Protein AF-A0A962CMF2-F1 (afdb_monomer_lite)

Foldseek 3Di:
DFPPPDADPQQVVLLVCLCVLAAEPPFQCLLSVVQVVQCVVPVDSCSLLVVLLVLQLQLLLLVLVLDPDPPVVSVVSSCCVSVPPVLVRLSRNNALVSSLNSLLSNLNSLLSCLQVVDDPVSLVSSLVSLLSSLLSGVVSLVVQLQVLVSSVCSVPPPDDDDPVSSNVSSVVRSVSSVVVNVVSCVVRNPDYDDCVVVVVQVVQLVVCLVVVHNSHDPVVDDPPDGNVVSVVVPD

Structure (mmCIF, N/CA/C/O backbone):
data_AF-A0A962CMF2-F1
#
_entry.id   AF-A0A962CMF2-F1
#
loop_
_atom_site.group_PDB
_atom_site.id
_atom_site.type_symbol
_atom_site.label_atom_id
_atom_site.label_alt_id
_atom_site.label_comp_id
_atom_site.label_asym_id
_atom_site.label_entity_id
_atom_site.label_seq_id
_atom_site.pdbx_PDB_ins_code
_atom_site.Cartn_x
_atom_site.Cartn_y
_atom_site.Cartn_z
_atom_site.occupancy
_atom_site.B_iso_or_equiv
_atom_site.auth_seq_id
_atom_site.auth_comp_id
_atom_site.auth_asym_id
_atom_site.auth_atom_id
_atom_site.pdbx_PDB_model_num
ATOM 1 N N . MET A 1 1 ? -6.237 1.510 -20.398 1.00 50.94 1 MET A N 1
ATOM 2 C CA . MET A 1 1 ? -6.487 0.076 -20.678 1.00 50.94 1 MET A CA 1
ATOM 3 C C . MET A 1 1 ? -6.946 -0.564 -19.383 1.00 50.94 1 MET A C 1
ATOM 5 O O . MET A 1 1 ? -6.294 -0.314 -18.387 1.00 50.94 1 MET A O 1
ATOM 9 N N . LEU A 1 2 ? -8.055 -1.303 -19.343 1.00 61.84 2 LEU A N 1
ATOM 10 C CA . LEU A 1 2 ? -8.651 -1.773 -18.083 1.00 61.84 2 LEU A CA 1
ATOM 11 C C . LEU A 1 2 ? -8.861 -3.290 -18.111 1.00 61.84 2 LEU A C 1
ATOM 13 O O . LEU A 1 2 ? -9.182 -3.858 -19.156 1.00 61.84 2 LEU A O 1
ATOM 17 N N . TYR A 1 3 ? -8.723 -3.938 -16.953 1.00 62.75 3 TYR A N 1
ATOM 18 C CA . TYR A 1 3 ? -9.251 -5.285 -16.765 1.00 62.75 3 TYR A CA 1
ATOM 19 C C . TYR A 1 3 ? -10.793 -5.275 -16.860 1.00 62.75 3 TYR A C 1
ATOM 21 O O . TYR A 1 3 ? -11.411 -4.364 -16.304 1.00 62.75 3 TYR A O 1
ATOM 29 N N . PRO A 1 4 ? -11.431 -6.296 -17.467 1.00 66.06 4 PRO A N 1
ATOM 30 C CA . PRO A 1 4 ? -10.830 -7.433 -18.169 1.00 66.06 4 PRO A CA 1
ATOM 31 C C . PRO A 1 4 ? -10.468 -7.110 -19.630 1.00 66.06 4 PRO A C 1
ATOM 33 O O . PRO A 1 4 ? -11.228 -6.456 -20.336 1.00 66.06 4 PRO A O 1
ATOM 36 N N . GLY A 1 5 ? -9.332 -7.639 -20.105 1.00 74.94 5 GLY A N 1
ATOM 37 C CA . GLY A 1 5 ? -9.015 -7.731 -21.540 1.00 74.94 5 GLY A CA 1
ATOM 38 C C . GLY A 1 5 ? -7.768 -6.980 -22.011 1.00 74.94 5 GLY A C 1
ATOM 39 O O . GLY A 1 5 ? -7.120 -7.442 -22.945 1.00 74.94 5 GLY A O 1
ATOM 40 N N . GLN A 1 6 ? -7.378 -5.874 -21.368 1.00 81.44 6 GLN A N 1
ATOM 41 C CA . GLN A 1 6 ? -6.149 -5.151 -21.717 1.00 81.44 6 GLN A CA 1
ATOM 42 C C . GLN A 1 6 ? -5.395 -4.688 -20.472 1.00 81.44 6 GLN A C 1
ATOM 44 O O . GLN A 1 6 ? -5.970 -4.065 -19.580 1.00 81.44 6 GLN A O 1
ATOM 49 N N . TYR A 1 7 ? -4.091 -4.948 -20.447 1.00 84.06 7 TYR A N 1
ATOM 50 C CA . TYR A 1 7 ? -3.202 -4.543 -19.364 1.00 84.06 7 TYR A CA 1
ATOM 51 C C . TYR A 1 7 ? -2.239 -3.460 -19.855 1.00 84.06 7 TYR A C 1
ATOM 53 O O . TYR A 1 7 ? -1.679 -3.610 -20.943 1.00 84.06 7 TYR A O 1
ATOM 61 N N . PRO A 1 8 ? -1.993 -2.402 -19.061 1.00 87.88 8 PRO A N 1
ATOM 62 C CA . PRO A 1 8 ? -0.801 -1.582 -19.236 1.00 87.88 8 PRO A CA 1
ATOM 63 C C . PRO A 1 8 ? 0.458 -2.449 -19.213 1.00 87.88 8 PRO A C 1
ATOM 65 O O . PRO A 1 8 ? 0.465 -3.511 -18.584 1.00 87.88 8 PRO A O 1
ATOM 68 N N . PHE A 1 9 ? 1.526 -1.965 -19.847 1.00 88.31 9 PHE A N 1
ATOM 69 C CA . PHE A 1 9 ? 2.811 -2.664 -19.892 1.00 88.31 9 PHE A CA 1
ATOM 70 C C . PHE A 1 9 ? 3.278 -3.109 -18.498 1.00 88.31 9 PHE A C 1
ATOM 72 O O . PHE A 1 9 ? 3.568 -4.287 -18.305 1.00 88.31 9 PHE A O 1
ATOM 79 N N . ASP A 1 10 ? 3.240 -2.209 -17.510 1.00 87.75 10 ASP A N 1
ATOM 80 C CA . ASP A 1 10 ? 3.658 -2.506 -16.136 1.00 87.75 10 ASP A CA 1
ATOM 81 C C . ASP A 1 10 ? 2.863 -3.660 -15.517 1.00 87.75 10 ASP A C 1
ATOM 83 O O . ASP A 1 10 ? 3.444 -4.608 -14.991 1.00 87.75 10 ASP A O 1
ATOM 87 N N . SER A 1 11 ? 1.533 -3.631 -15.618 1.00 90.31 11 SER A N 1
ATOM 88 C CA . SER A 1 11 ? 0.669 -4.682 -15.071 1.00 90.31 11 SER A CA 1
ATOM 89 C C . SER A 1 11 ? 0.850 -6.010 -15.805 1.00 90.31 11 SER A C 1
ATOM 91 O O . SER A 1 11 ? 0.856 -7.066 -15.175 1.00 90.31 11 SER A O 1
ATOM 93 N N . ALA A 1 12 ? 1.024 -5.973 -17.131 1.00 91.38 12 ALA A N 1
ATOM 94 C CA . ALA A 1 12 ? 1.298 -7.159 -17.940 1.00 91.38 12 ALA A CA 1
ATOM 95 C C . ALA A 1 12 ? 2.643 -7.791 -17.556 1.00 91.38 12 ALA A C 1
ATOM 97 O O . ALA A 1 12 ? 2.733 -9.008 -17.382 1.00 91.38 12 ALA A O 1
ATOM 98 N N . TYR A 1 13 ? 3.671 -6.963 -17.366 1.00 91.62 13 TYR A N 1
ATOM 99 C CA . TYR A 1 13 ? 4.996 -7.397 -16.949 1.00 91.62 13 TYR A CA 1
ATOM 100 C C . TYR A 1 13 ? 4.981 -7.968 -15.526 1.00 91.62 13 TYR A C 1
ATOM 102 O O . TYR A 1 13 ? 5.537 -9.037 -15.286 1.00 91.62 13 TYR A O 1
ATOM 110 N N . GLN A 1 14 ? 4.279 -7.330 -14.587 1.00 92.38 14 GLN A N 1
ATOM 111 C CA . GLN A 1 14 ? 4.101 -7.853 -13.227 1.00 92.38 14 GLN A CA 1
ATOM 112 C C . GLN A 1 14 ? 3.322 -9.176 -13.212 1.00 92.38 14 GLN A C 1
ATOM 114 O O . GLN A 1 14 ? 3.707 -10.100 -12.497 1.00 92.38 14 GLN A O 1
ATOM 119 N N . LEU A 1 15 ? 2.278 -9.316 -14.035 1.00 92.62 15 LEU A N 1
ATOM 120 C CA . LEU A 1 15 ? 1.550 -10.578 -14.189 1.00 92.62 15 LEU A CA 1
ATOM 121 C C . LEU A 1 15 ? 2.455 -11.683 -14.751 1.00 92.62 15 LEU A C 1
ATOM 123 O O . LEU A 1 15 ? 2.414 -12.821 -14.278 1.00 92.62 15 LEU A O 1
ATOM 127 N N . TRP A 1 16 ? 3.283 -11.360 -15.747 1.00 93.31 16 TRP A N 1
ATOM 128 C CA . TRP A 1 16 ? 4.261 -12.294 -16.299 1.00 93.31 16 TRP A CA 1
ATOM 129 C C . TRP A 1 16 ? 5.254 -12.759 -15.225 1.00 93.31 16 TRP A C 1
ATOM 131 O O . TRP A 1 16 ? 5.452 -13.969 -15.085 1.00 93.31 16 TRP A O 1
ATOM 141 N N . GLN A 1 17 ? 5.791 -11.841 -14.413 1.00 93.06 17 GLN A N 1
ATOM 142 C CA . GLN A 1 17 ? 6.677 -12.174 -13.288 1.00 93.06 17 GLN A CA 1
ATOM 143 C C . GLN A 1 17 ? 5.969 -13.075 -12.266 1.00 93.06 17 GLN A C 1
ATOM 145 O O . GLN A 1 17 ? 6.508 -14.105 -11.866 1.00 93.06 17 GLN A O 1
ATOM 150 N N . ALA A 1 18 ? 4.730 -12.740 -11.891 1.00 93.19 18 ALA A N 1
ATOM 151 C CA . ALA A 1 18 ? 3.943 -13.503 -10.923 1.00 93.19 18 ALA A CA 1
ATOM 152 C C . ALA A 1 18 ? 3.668 -14.949 -11.376 1.00 93.19 18 ALA A C 1
ATOM 154 O O . ALA A 1 18 ? 3.676 -15.861 -10.546 1.00 93.19 18 ALA A O 1
ATOM 155 N N . ARG A 1 19 ? 3.454 -15.167 -12.681 1.00 93.75 19 ARG A N 1
ATOM 156 C CA . ARG A 1 19 ? 3.229 -16.496 -13.276 1.00 93.75 19 ARG A CA 1
ATOM 157 C C . ARG A 1 19 ? 4.494 -17.344 -13.345 1.00 93.75 19 ARG A C 1
ATOM 159 O O . ARG A 1 19 ? 4.439 -18.529 -13.039 1.00 93.75 19 ARG A O 1
ATOM 166 N N . HIS A 1 20 ? 5.613 -16.748 -13.746 1.00 91.44 20 HIS A N 1
ATOM 167 C CA . HIS A 1 20 ? 6.857 -17.486 -13.987 1.00 91.44 20 HIS A CA 1
ATOM 168 C C . HIS A 1 20 ? 7.765 -17.558 -12.753 1.00 91.44 20 HIS A C 1
ATOM 170 O O . HIS A 1 20 ? 8.739 -18.302 -12.759 1.00 91.44 20 HIS A O 1
ATOM 176 N N . GLY A 1 21 ? 7.468 -16.791 -11.697 1.00 87.50 21 GLY A N 1
ATOM 177 C CA . GLY A 1 21 ? 8.314 -16.698 -10.504 1.00 87.50 21 GLY A CA 1
ATOM 178 C C . GLY A 1 21 ? 9.654 -15.999 -10.751 1.00 87.50 21 GLY A C 1
ATOM 179 O O . GLY A 1 21 ? 10.547 -16.093 -9.915 1.00 87.50 21 GLY A O 1
ATOM 180 N N . ALA A 1 22 ? 9.802 -15.319 -11.891 1.00 88.69 22 ALA A N 1
ATOM 181 C CA . ALA A 1 22 ? 10.978 -14.532 -12.236 1.00 88.69 22 ALA A CA 1
ATOM 182 C C . ALA A 1 22 ? 10.792 -13.110 -11.694 1.00 88.69 22 ALA A C 1
ATOM 184 O O . ALA A 1 22 ? 10.172 -12.271 -12.345 1.00 88.69 22 ALA A O 1
ATOM 185 N N . PHE A 1 23 ? 11.269 -12.864 -10.477 1.00 89.56 23 PHE A N 1
ATOM 186 C CA . PHE A 1 23 ? 11.091 -11.591 -9.783 1.00 89.56 23 PHE A CA 1
ATOM 187 C C . PHE A 1 23 ? 12.342 -10.716 -9.920 1.00 89.56 23 PHE A C 1
ATOM 189 O O . PHE A 1 23 ? 13.443 -11.139 -9.555 1.00 89.56 23 PHE A O 1
ATOM 196 N N . PHE A 1 24 ? 12.170 -9.481 -10.395 1.00 85.81 24 PHE A N 1
ATOM 197 C CA . PHE A 1 24 ? 13.253 -8.498 -10.514 1.00 85.81 24 PHE A CA 1
ATOM 198 C C . PHE A 1 24 ? 13.131 -7.399 -9.459 1.00 85.81 24 PHE A C 1
ATOM 200 O O . PHE A 1 24 ? 12.039 -6.920 -9.174 1.00 85.81 24 PHE A O 1
ATOM 207 N N . ASN A 1 25 ? 14.265 -6.920 -8.956 1.00 82.56 25 ASN A N 1
ATOM 208 C CA . ASN A 1 25 ? 14.348 -5.853 -7.948 1.00 82.56 25 ASN A CA 1
ATOM 209 C C . ASN A 1 25 ? 14.168 -4.417 -8.494 1.00 82.56 25 ASN A C 1
ATOM 211 O O . ASN A 1 25 ? 14.365 -3.463 -7.745 1.00 82.56 25 ASN A O 1
ATOM 215 N N . ILE A 1 26 ? 13.844 -4.238 -9.780 1.00 79.31 26 ILE A N 1
ATOM 216 C CA . ILE A 1 26 ? 13.589 -2.901 -10.355 1.00 79.31 26 ILE A CA 1
ATOM 217 C C . ILE A 1 26 ? 12.319 -2.298 -9.739 1.00 79.31 26 ILE A C 1
ATOM 219 O O . ILE A 1 26 ? 12.253 -1.103 -9.461 1.00 79.31 26 ILE A O 1
ATOM 223 N N . THR A 1 27 ? 11.320 -3.142 -9.489 1.00 78.00 27 THR A N 1
ATOM 224 C CA . THR A 1 27 ? 10.088 -2.792 -8.780 1.00 78.00 27 THR A CA 1
ATOM 225 C C . THR A 1 27 ? 9.986 -3.648 -7.525 1.00 78.00 27 THR A C 1
ATOM 227 O O . THR A 1 27 ? 10.272 -4.841 -7.625 1.00 78.00 27 THR A O 1
ATOM 230 N N . PRO A 1 28 ? 9.545 -3.107 -6.376 1.00 79.19 28 PRO A N 1
ATOM 231 C CA . PRO A 1 28 ? 9.425 -3.911 -5.166 1.00 79.19 28 PRO A CA 1
ATOM 232 C C . PRO A 1 28 ? 8.551 -5.151 -5.386 1.00 79.19 28 PRO A C 1
ATOM 234 O O . PRO A 1 28 ? 7.441 -5.074 -5.921 1.00 79.19 28 PRO A O 1
ATOM 237 N N . VAL A 1 29 ? 9.064 -6.313 -4.987 1.00 90.44 29 VAL A N 1
ATOM 238 C CA . VAL A 1 29 ? 8.508 -7.622 -5.389 1.00 90.44 29 VAL A CA 1
ATOM 239 C C . VAL A 1 29 ? 7.366 -8.104 -4.491 1.00 90.44 29 VAL A C 1
ATOM 241 O O . VAL A 1 29 ? 6.711 -9.101 -4.789 1.00 90.44 29 VAL A O 1
ATOM 244 N N . SER A 1 30 ? 7.094 -7.391 -3.400 1.00 92.50 30 SER A N 1
ATOM 245 C CA . SER A 1 30 ? 6.128 -7.762 -2.358 1.00 92.50 30 SER A CA 1
ATOM 246 C C . SER A 1 30 ? 4.706 -7.996 -2.894 1.00 92.50 30 SER A C 1
ATOM 248 O O . SER A 1 30 ? 4.073 -9.005 -2.575 1.00 92.50 30 SER A O 1
ATOM 250 N N . MET A 1 31 ? 4.209 -7.100 -3.748 1.00 94.56 31 MET A N 1
ATOM 251 C CA . MET A 1 31 ? 2.892 -7.217 -4.384 1.00 94.56 31 MET A CA 1
ATOM 252 C C . MET A 1 31 ? 2.857 -8.350 -5.414 1.00 94.56 31 MET A C 1
ATOM 254 O O . MET A 1 31 ? 1.883 -9.098 -5.483 1.00 94.56 31 MET A O 1
ATOM 258 N N . ILE A 1 32 ? 3.938 -8.513 -6.183 1.00 94.19 32 ILE A N 1
ATOM 259 C CA . ILE A 1 32 ? 4.056 -9.564 -7.202 1.00 94.19 32 ILE A CA 1
ATOM 260 C C . ILE A 1 32 ? 4.087 -10.948 -6.538 1.00 94.19 32 ILE A C 1
ATOM 262 O O . ILE A 1 32 ? 3.444 -11.878 -7.021 1.00 94.19 32 ILE A O 1
ATOM 266 N N . GLY A 1 33 ? 4.752 -11.076 -5.386 1.00 94.44 33 GLY A N 1
ATOM 267 C CA . GLY A 1 33 ? 4.746 -12.289 -4.569 1.00 94.44 33 GLY A CA 1
ATOM 268 C C . GLY A 1 33 ? 3.340 -12.666 -4.098 1.00 94.44 33 GLY A C 1
ATOM 269 O O . GLY A 1 33 ? 2.925 -13.813 -4.270 1.00 94.44 33 GLY A O 1
ATOM 270 N N . VAL A 1 34 ? 2.565 -11.699 -3.590 1.00 95.50 34 VAL A N 1
ATOM 271 C CA . VAL A 1 34 ? 1.147 -11.919 -3.245 1.00 95.50 34 VAL A CA 1
ATOM 272 C C . VAL A 1 34 ? 0.344 -12.335 -4.473 1.00 95.50 34 VAL A C 1
ATOM 274 O O . VAL A 1 34 ? -0.421 -13.296 -4.407 1.00 95.50 34 VAL A O 1
ATOM 277 N N . TRP A 1 35 ? 0.549 -11.679 -5.615 1.00 95.19 35 TRP A N 1
ATOM 278 C CA . TRP A 1 35 ? -0.159 -12.039 -6.840 1.00 95.19 35 TRP A CA 1
ATOM 279 C C . TRP A 1 35 ? 0.191 -13.451 -7.320 1.00 95.19 35 TRP A C 1
ATOM 281 O O . TRP A 1 35 ? -0.702 -14.189 -7.721 1.00 95.19 35 TRP A O 1
ATOM 291 N N . SER A 1 36 ? 1.452 -13.873 -7.202 1.00 95.50 36 SER A N 1
ATOM 292 C CA . SER A 1 36 ? 1.887 -15.238 -7.524 1.00 95.50 36 SER A CA 1
ATOM 293 C C . SER A 1 36 ? 1.169 -16.281 -6.662 1.00 95.50 36 SER A C 1
ATOM 295 O O . SER A 1 36 ? 0.698 -17.295 -7.177 1.00 95.50 36 SER A O 1
ATOM 297 N N . LEU A 1 37 ? 1.002 -16.015 -5.362 1.00 95.88 37 LEU A N 1
ATOM 298 C CA . LEU A 1 37 ? 0.243 -16.891 -4.464 1.00 95.88 37 LEU A CA 1
ATOM 299 C C . LEU A 1 37 ? -1.240 -16.956 -4.843 1.00 95.88 37 LEU A C 1
ATOM 301 O O . LEU A 1 37 ? -1.814 -18.043 -4.880 1.00 95.88 37 LEU A O 1
ATOM 305 N N . LEU A 1 38 ? -1.851 -15.816 -5.167 1.00 96.38 38 LEU A N 1
ATOM 306 C CA . LEU A 1 38 ? -3.247 -15.766 -5.606 1.00 96.38 38 LEU A CA 1
ATOM 307 C C . LEU A 1 38 ? -3.460 -16.504 -6.931 1.00 96.38 38 LEU A C 1
ATOM 309 O O . LEU A 1 38 ? -4.447 -17.219 -7.080 1.00 96.38 38 LEU A O 1
ATOM 313 N N . LEU A 1 39 ? -2.526 -16.378 -7.874 1.00 95.69 39 LEU A N 1
ATOM 314 C CA . LEU A 1 39 ? -2.553 -17.119 -9.133 1.00 95.69 39 LEU A CA 1
ATOM 315 C C . LEU A 1 39 ? -2.450 -18.625 -8.893 1.00 95.69 39 LEU A C 1
ATOM 317 O O . LEU A 1 39 ? -3.200 -19.376 -9.497 1.00 95.69 39 LEU A O 1
ATOM 321 N N . ARG A 1 40 ? -1.600 -19.081 -7.967 1.00 95.12 40 ARG A N 1
ATOM 322 C CA . ARG A 1 40 ? -1.533 -20.507 -7.603 1.00 95.12 40 ARG A CA 1
ATOM 323 C C . ARG A 1 40 ? -2.820 -21.016 -6.952 1.00 95.12 40 ARG A C 1
ATOM 325 O O . ARG A 1 40 ? -3.156 -22.180 -7.121 1.00 95.12 40 ARG A O 1
ATOM 332 N N . ALA A 1 41 ? -3.512 -20.166 -6.194 1.00 96.94 41 ALA A N 1
ATOM 333 C CA . ALA A 1 41 ? -4.724 -20.545 -5.471 1.00 96.94 41 ALA A CA 1
ATOM 334 C C . ALA A 1 41 ? -5.993 -20.523 -6.342 1.00 96.94 41 ALA A C 1
ATOM 336 O O . ALA A 1 41 ? -6.872 -21.358 -6.153 1.00 96.94 41 ALA A O 1
ATOM 337 N N . PHE A 1 42 ? -6.104 -19.566 -7.267 1.00 95.56 42 PHE A N 1
ATOM 338 C CA . PHE A 1 42 ? -7.342 -19.292 -8.011 1.00 95.56 42 PHE A CA 1
ATOM 339 C C . PHE A 1 42 ? -7.195 -19.374 -9.535 1.00 95.56 42 PHE A C 1
ATOM 341 O O . PHE A 1 42 ? -8.192 -19.214 -10.234 1.00 95.56 42 PHE A O 1
ATOM 348 N N . ASP A 1 43 ? -5.973 -19.537 -10.048 1.00 92.94 43 ASP A N 1
ATOM 349 C CA . ASP A 1 43 ? -5.629 -19.580 -11.479 1.00 92.94 43 ASP A CA 1
ATOM 350 C C . ASP A 1 43 ? -6.226 -18.428 -12.311 1.00 92.94 43 ASP A C 1
ATOM 352 O O . ASP A 1 43 ? -6.553 -18.549 -13.489 1.00 92.94 43 ASP A O 1
ATOM 356 N N . SER A 1 44 ? -6.399 -17.263 -11.680 1.00 91.88 44 SER A N 1
ATOM 357 C CA . SER A 1 44 ? -7.053 -16.111 -12.297 1.00 91.88 44 SER A CA 1
ATOM 358 C C . SER A 1 44 ? -6.287 -14.821 -12.024 1.00 91.88 44 SER A C 1
ATOM 360 O O . SER A 1 44 ? -6.049 -14.487 -10.858 1.00 91.88 44 SER A O 1
ATOM 362 N N . PRO A 1 45 ? -5.940 -14.030 -13.059 1.00 88.88 45 PRO A N 1
ATOM 363 C CA . PRO A 1 45 ? -5.297 -12.732 -12.869 1.00 88.88 45 PRO A CA 1
ATOM 364 C C . PRO A 1 45 ? -6.216 -11.726 -12.162 1.00 88.88 45 PRO A C 1
ATOM 366 O O . PRO A 1 45 ? -5.721 -10.832 -11.480 1.00 88.88 45 PRO A O 1
ATOM 369 N N . GLY A 1 46 ? -7.540 -11.904 -12.255 1.00 91.88 46 GLY A N 1
ATOM 370 C CA . GLY A 1 46 ? -8.531 -11.083 -11.555 1.00 91.88 46 GLY A CA 1
ATOM 371 C C . GLY A 1 46 ? -8.561 -11.287 -10.036 1.00 91.88 46 GLY A C 1
ATOM 372 O O . GLY A 1 46 ? -9.143 -10.470 -9.331 1.00 91.88 46 GLY A O 1
ATOM 373 N N . SER A 1 47 ? -7.902 -12.322 -9.506 1.00 94.50 47 SER A N 1
ATOM 374 C CA . SER A 1 47 ? -7.816 -12.571 -8.058 1.00 94.50 47 SER A CA 1
ATOM 375 C C . SER A 1 47 ? -7.244 -11.384 -7.275 1.00 94.50 47 SER A C 1
ATOM 377 O O . SER A 1 47 ? -7.753 -11.049 -6.206 1.00 94.50 47 SER A O 1
ATOM 379 N N . LEU A 1 48 ? -6.243 -10.692 -7.830 1.00 94.25 48 LEU A N 1
ATOM 380 C CA . LEU A 1 48 ? -5.678 -9.490 -7.219 1.00 94.25 48 LEU A CA 1
ATOM 381 C C . LEU A 1 48 ? -6.679 -8.329 -7.212 1.00 94.25 48 LEU A C 1
ATOM 383 O O . LEU A 1 48 ? -6.746 -7.600 -6.227 1.00 94.25 48 LEU A O 1
ATOM 387 N N . LEU A 1 49 ? -7.489 -8.178 -8.267 1.00 94.12 49 LEU A N 1
ATOM 388 C CA . LEU A 1 49 ? -8.556 -7.172 -8.301 1.00 94.12 49 LEU A CA 1
ATOM 389 C C . LEU A 1 49 ? -9.563 -7.438 -7.181 1.00 94.12 49 LEU A C 1
ATOM 391 O O . LEU A 1 49 ? -9.904 -6.528 -6.429 1.00 94.12 49 LEU A O 1
ATOM 395 N N . CYS A 1 50 ? -10.011 -8.688 -7.053 1.00 95.62 50 CYS A N 1
ATOM 396 C CA . CYS A 1 50 ? -10.946 -9.096 -6.009 1.00 95.62 50 CYS A CA 1
ATOM 397 C C . CYS A 1 50 ? -10.372 -8.842 -4.612 1.00 95.62 50 CYS A C 1
ATOM 399 O O . CYS A 1 50 ? -11.071 -8.285 -3.767 1.00 95.62 50 CYS A O 1
ATOM 401 N N . LEU A 1 51 ? -9.098 -9.185 -4.386 1.00 96.38 51 LEU A N 1
ATOM 402 C CA . LEU A 1 51 ? -8.411 -8.878 -3.134 1.00 96.38 51 LEU A CA 1
ATOM 403 C C . LEU A 1 51 ? -8.386 -7.366 -2.882 1.00 96.38 51 LEU A C 1
ATOM 405 O O . LEU A 1 51 ? -8.810 -6.924 -1.820 1.00 96.38 51 LEU A O 1
ATOM 409 N N . ASN A 1 52 ? -7.943 -6.565 -3.853 1.00 95.81 52 ASN A N 1
ATOM 410 C CA . ASN A 1 52 ? -7.849 -5.111 -3.716 1.00 95.81 52 ASN A CA 1
ATOM 411 C C . ASN A 1 52 ? -9.199 -4.481 -3.382 1.00 95.81 52 ASN A C 1
ATOM 413 O O . ASN A 1 52 ? -9.290 -3.685 -2.451 1.00 95.81 52 ASN A O 1
ATOM 417 N N . LEU A 1 53 ? -10.258 -4.872 -4.092 1.00 95.44 53 LEU A N 1
ATOM 418 C CA . LEU A 1 53 ? -11.609 -4.391 -3.824 1.00 95.44 53 LEU A CA 1
ATOM 419 C C . LEU A 1 53 ? -12.079 -4.805 -2.427 1.00 95.44 53 LEU A C 1
ATOM 421 O O . LEU A 1 53 ? -12.615 -3.970 -1.702 1.00 95.44 53 LEU A O 1
ATOM 425 N N . ALA A 1 54 ? -11.839 -6.052 -2.015 1.00 97.00 54 ALA A N 1
ATOM 426 C CA . ALA A 1 54 ? -12.209 -6.520 -0.684 1.00 97.00 54 ALA A CA 1
ATOM 427 C C . ALA A 1 54 ? -11.489 -5.730 0.420 1.00 97.00 54 ALA A C 1
ATOM 429 O O . ALA A 1 54 ? -12.141 -5.244 1.344 1.00 97.00 54 ALA A O 1
ATOM 430 N N . LEU A 1 55 ? -10.168 -5.551 0.311 1.00 97.69 55 LEU A N 1
ATOM 431 C CA . LEU A 1 55 ? -9.365 -4.776 1.263 1.00 97.69 55 LEU A CA 1
ATOM 432 C C . LEU A 1 55 ? -9.831 -3.313 1.317 1.00 97.69 55 LEU A C 1
ATOM 434 O O . LEU A 1 55 ? -10.077 -2.781 2.400 1.00 97.69 55 LEU A O 1
ATOM 438 N N . PHE A 1 56 ? -10.006 -2.688 0.150 1.00 96.69 56 PHE A N 1
ATOM 439 C CA . PHE A 1 56 ? -10.409 -1.291 0.016 1.00 96.69 56 PHE A CA 1
ATOM 440 C C . PHE A 1 56 ? -11.792 -1.026 0.620 1.00 96.69 56 PHE A C 1
ATOM 442 O O . PHE A 1 56 ? -11.922 -0.178 1.504 1.00 96.69 56 PHE A O 1
ATOM 449 N N . TRP A 1 57 ? -12.816 -1.780 0.208 1.00 96.62 57 TRP A N 1
ATOM 450 C CA . TRP A 1 57 ? -14.184 -1.595 0.701 1.00 96.62 57 TRP A CA 1
ATOM 451 C C . TRP A 1 57 ? -14.326 -1.952 2.179 1.00 96.62 57 TRP A C 1
ATOM 453 O O . TRP A 1 57 ? -15.025 -1.248 2.908 1.00 96.62 57 TRP A O 1
ATOM 463 N N . THR A 1 58 ? -13.633 -2.993 2.648 1.00 97.44 58 THR A N 1
ATOM 464 C CA . THR A 1 58 ? -13.627 -3.356 4.074 1.00 97.44 58 THR A CA 1
ATOM 465 C C . THR A 1 58 ? -13.001 -2.246 4.912 1.00 97.44 58 THR A C 1
ATOM 467 O O . THR A 1 58 ? -13.579 -1.830 5.915 1.00 97.44 58 THR A O 1
ATOM 470 N N . GLY A 1 59 ? -11.848 -1.724 4.487 1.00 97.06 59 GLY A N 1
ATOM 471 C CA . GLY A 1 59 ? -11.173 -0.619 5.159 1.00 97.06 59 GLY A CA 1
ATOM 472 C C . GLY A 1 59 ? -12.017 0.647 5.211 1.00 97.06 59 GLY A C 1
ATOM 473 O O . GLY A 1 59 ? -12.210 1.226 6.280 1.00 97.06 59 GLY A O 1
ATOM 474 N N . LEU A 1 60 ? -12.593 1.030 4.070 1.00 95.62 60 LEU A N 1
ATOM 475 C CA . LEU A 1 60 ? -13.471 2.191 3.969 1.00 95.62 60 LEU A CA 1
ATOM 476 C C . LEU A 1 60 ? -14.721 2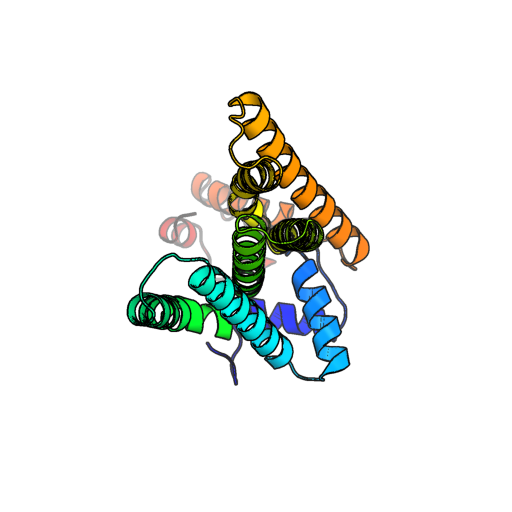.032 4.849 1.00 95.62 60 LEU A C 1
ATOM 478 O O . LEU A 1 60 ? -15.090 2.963 5.565 1.00 95.62 60 LEU A O 1
ATOM 482 N N . GLY A 1 61 ? -15.333 0.844 4.852 1.00 96.19 61 GLY A N 1
ATOM 483 C CA . GLY A 1 61 ? -16.466 0.500 5.713 1.00 96.19 61 GLY A CA 1
ATOM 484 C C . GLY A 1 61 ? -16.132 0.624 7.199 1.00 96.19 61 GLY A C 1
ATOM 485 O O . GLY A 1 61 ? -16.883 1.248 7.945 1.00 96.19 61 GLY A O 1
ATOM 486 N N . MET A 1 62 ? -14.974 0.110 7.623 1.00 95.94 62 MET A N 1
ATOM 487 C CA . MET A 1 62 ? -14.490 0.253 9.001 1.00 95.94 62 MET A CA 1
ATOM 488 C C . MET A 1 62 ? -14.257 1.721 9.378 1.00 95.94 62 MET A C 1
ATOM 490 O O . MET A 1 62 ? -14.662 2.143 10.460 1.00 95.94 62 MET A O 1
ATOM 494 N N . CYS A 1 63 ? -13.661 2.524 8.491 1.00 94.81 63 CYS A N 1
ATOM 495 C CA . CYS A 1 63 ? -13.521 3.963 8.716 1.00 94.81 63 CYS A CA 1
ATOM 496 C C . CYS A 1 63 ? -14.891 4.633 8.888 1.00 94.81 63 CYS A C 1
ATOM 498 O O . CYS A 1 63 ? -15.103 5.358 9.857 1.00 94.81 63 CYS A O 1
ATOM 500 N N . ALA A 1 64 ? -15.845 4.363 7.996 1.00 95.00 64 ALA A N 1
ATOM 501 C CA . ALA A 1 64 ? -17.181 4.952 8.062 1.00 95.00 64 ALA A CA 1
ATOM 502 C C . ALA A 1 64 ? -17.943 4.552 9.337 1.00 95.00 64 ALA A C 1
ATOM 504 O O . ALA A 1 64 ? -18.624 5.385 9.942 1.00 95.00 64 ALA A O 1
ATOM 505 N N . ASP A 1 65 ? -17.798 3.305 9.786 1.00 94.00 65 ASP A N 1
ATOM 506 C CA . ASP A 1 65 ? -18.419 2.811 11.015 1.00 94.00 65 ASP A CA 1
ATOM 507 C C . ASP A 1 65 ? -17.943 3.599 12.245 1.00 94.00 65 ASP A C 1
ATOM 509 O O . ASP A 1 65 ? -18.755 4.044 13.059 1.00 94.00 65 ASP A O 1
ATOM 513 N N . THR A 1 66 ? -16.645 3.910 12.300 1.00 92.62 66 THR A N 1
ATOM 514 C CA . THR A 1 66 ? -16.035 4.669 13.403 1.00 92.62 66 THR A CA 1
ATOM 515 C C . THR A 1 66 ? -16.430 6.148 13.474 1.00 92.62 66 THR A C 1
ATOM 517 O O . THR A 1 66 ? -16.216 6.787 14.508 1.00 92.62 66 THR A O 1
ATOM 520 N N . LEU A 1 67 ? -17.021 6.712 12.415 1.00 92.19 67 LEU A N 1
ATOM 521 C CA . LEU A 1 67 ? -17.452 8.110 12.398 1.00 92.19 67 LEU A CA 1
ATOM 522 C C . LEU A 1 67 ? -18.700 8.320 13.266 1.00 92.19 67 LEU A C 1
ATOM 524 O O . LEU A 1 67 ? -19.685 7.585 13.179 1.00 92.19 67 LEU A O 1
ATOM 528 N N . ARG A 1 68 ? -18.710 9.396 14.056 1.00 92.06 68 ARG A N 1
ATOM 529 C CA . ARG A 1 68 ? -19.906 9.864 14.777 1.00 92.06 68 ARG A CA 1
ATOM 530 C C . ARG A 1 68 ? -20.754 10.746 13.859 1.00 92.06 68 ARG A C 1
ATOM 532 O O . ARG A 1 68 ? -20.789 11.960 14.013 1.00 92.06 68 ARG A O 1
ATOM 539 N N . ALA A 1 69 ? -21.388 10.125 12.869 1.00 93.06 69 ALA A N 1
ATOM 540 C CA . ALA A 1 69 ? -22.211 10.788 11.859 1.00 93.06 69 ALA A CA 1
ATOM 541 C C . ALA A 1 69 ? -23.528 10.019 11.630 1.00 93.06 69 ALA A C 1
ATOM 543 O O . ALA A 1 69 ? -23.564 8.805 11.856 1.00 93.06 69 ALA A O 1
ATOM 544 N N . PRO A 1 70 ? -24.606 10.682 11.172 1.00 95.94 70 PRO A N 1
ATOM 545 C CA . PRO A 1 70 ? -25.834 9.998 10.779 1.00 95.94 70 PRO A CA 1
ATOM 546 C C . PRO A 1 70 ? -25.585 9.025 9.616 1.00 95.94 70 PRO A C 1
ATOM 548 O O . PRO A 1 70 ? -24.702 9.243 8.784 1.00 95.94 70 PRO A O 1
ATOM 551 N N . ALA A 1 71 ? -26.393 7.961 9.541 1.00 95.25 71 ALA A N 1
ATOM 552 C CA . ALA A 1 71 ? -26.203 6.859 8.592 1.00 95.25 71 ALA A CA 1
ATOM 553 C C . ALA A 1 71 ? -26.114 7.322 7.129 1.00 95.25 71 ALA A C 1
ATOM 555 O O . ALA A 1 71 ? -25.271 6.832 6.384 1.00 95.25 71 ALA A O 1
ATOM 556 N N . TRP A 1 72 ? -26.921 8.309 6.732 1.00 95.88 72 TRP A N 1
ATOM 557 C CA . TRP A 1 72 ? -26.907 8.821 5.363 1.00 95.88 72 TRP A CA 1
ATOM 558 C C . TRP A 1 72 ? -25.563 9.468 4.989 1.00 95.88 72 TRP A C 1
ATOM 560 O O . TRP A 1 72 ? -25.079 9.231 3.892 1.00 95.88 72 TRP A O 1
ATOM 570 N N . LEU A 1 73 ? -24.904 10.201 5.900 1.00 94.69 73 LEU A N 1
ATOM 571 C CA . LEU A 1 73 ? -23.577 10.779 5.641 1.00 94.69 73 LEU A CA 1
ATOM 572 C C . LEU A 1 73 ? -22.506 9.696 5.516 1.00 94.69 73 LEU A C 1
ATOM 574 O O . LEU A 1 73 ? -21.628 9.805 4.663 1.00 94.69 73 LEU A O 1
ATOM 578 N N . LYS A 1 74 ? -22.591 8.637 6.330 1.00 94.50 74 LYS A N 1
ATOM 579 C CA . LYS A 1 74 ? -21.682 7.485 6.235 1.00 94.50 74 LYS A CA 1
ATOM 580 C C . LYS A 1 74 ? -21.817 6.787 4.884 1.00 94.50 74 LYS A C 1
ATOM 582 O O . LYS A 1 74 ? -20.813 6.547 4.221 1.00 94.50 74 LYS A O 1
ATOM 587 N N . VAL A 1 75 ? -23.053 6.502 4.467 1.00 94.38 75 VAL A N 1
ATOM 588 C CA . VAL A 1 75 ? -23.352 5.847 3.185 1.00 94.38 75 VAL A CA 1
ATOM 589 C C . VAL A 1 75 ? -22.944 6.735 2.013 1.00 94.38 75 VAL A C 1
ATOM 591 O O . VAL A 1 75 ? -22.262 6.259 1.110 1.00 94.38 75 VAL A O 1
ATOM 594 N N . SER A 1 76 ? -23.269 8.029 2.044 1.00 93.50 76 SER A N 1
ATOM 595 C CA . SER A 1 76 ? -22.841 8.974 1.008 1.00 93.50 76 SER A CA 1
ATOM 596 C C . SER A 1 76 ? -21.319 9.072 0.927 1.00 93.50 76 SER A C 1
ATOM 598 O O . SER A 1 76 ? -20.772 9.036 -0.168 1.00 93.50 76 SER A O 1
ATOM 600 N N . GLY A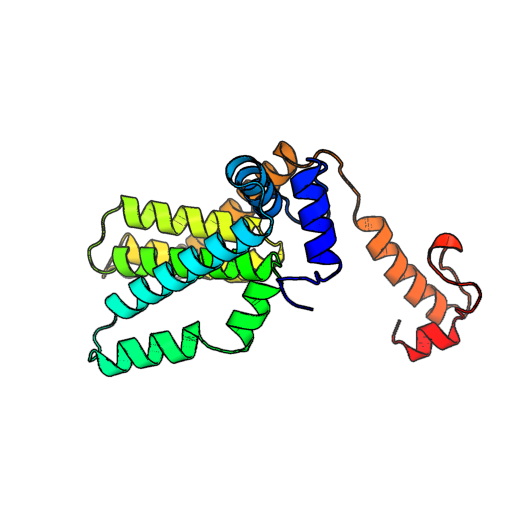 1 77 ? -20.617 9.136 2.062 1.00 92.31 77 GLY A N 1
ATOM 601 C CA . GLY A 1 77 ? -19.154 9.139 2.099 1.00 92.31 77 GLY A CA 1
ATOM 602 C C . GLY A 1 77 ? -18.547 7.861 1.515 1.00 92.31 77 GLY A C 1
ATOM 603 O O . GLY A 1 77 ? -17.629 7.943 0.705 1.00 92.31 77 GLY A O 1
ATOM 604 N N . LEU A 1 78 ? -19.097 6.692 1.863 1.00 94.00 78 LEU A N 1
ATOM 605 C CA . LEU A 1 78 ? -18.704 5.396 1.297 1.00 94.00 78 LEU A CA 1
ATOM 606 C C . LEU A 1 78 ? -18.887 5.357 -0.221 1.00 94.00 78 LEU A C 1
ATOM 608 O O . LEU A 1 78 ? -17.979 4.947 -0.939 1.00 94.00 78 LEU A O 1
ATOM 612 N N . VAL A 1 79 ? -20.046 5.801 -0.708 1.00 93.50 79 VAL A N 1
ATOM 613 C CA . VAL A 1 79 ? -20.376 5.810 -2.135 1.00 93.50 79 VAL A CA 1
ATOM 614 C C . VAL A 1 79 ? -19.489 6.795 -2.894 1.00 93.50 79 VAL A C 1
ATOM 616 O O . VAL A 1 79 ? -18.887 6.413 -3.890 1.00 93.50 79 VAL A O 1
ATOM 619 N N . LEU A 1 80 ? -19.342 8.029 -2.411 1.00 93.56 80 LEU A N 1
ATOM 620 C CA . LEU A 1 80 ? -18.538 9.055 -3.080 1.00 93.56 80 LEU A CA 1
ATOM 621 C C . LEU A 1 80 ? -17.043 8.716 -3.082 1.00 93.56 80 LEU A C 1
ATOM 623 O O . LEU A 1 80 ? -16.378 8.901 -4.098 1.00 93.56 80 LEU A O 1
ATOM 627 N N . ALA A 1 81 ? -16.508 8.208 -1.970 1.00 92.06 81 ALA A N 1
ATOM 628 C CA . ALA A 1 81 ? -15.100 7.832 -1.890 1.00 92.06 81 ALA A CA 1
ATOM 629 C C . ALA A 1 81 ? -14.813 6.531 -2.652 1.00 92.06 81 ALA A C 1
ATOM 631 O O . ALA A 1 81 ? -13.809 6.439 -3.358 1.00 92.06 81 ALA A O 1
ATOM 632 N N . GLY A 1 82 ? -15.689 5.532 -2.523 1.00 91.25 82 GLY A N 1
ATOM 633 C CA . GLY A 1 82 ? -15.470 4.204 -3.083 1.00 91.25 82 GLY A CA 1
ATOM 634 C C . GLY A 1 82 ? -15.819 4.074 -4.565 1.00 91.25 82 GLY A C 1
ATOM 635 O O . GLY A 1 82 ? -15.153 3.328 -5.279 1.00 91.25 82 GLY A O 1
ATOM 636 N N . LEU A 1 83 ? -16.810 4.830 -5.051 1.00 93.56 83 LEU A N 1
ATOM 637 C CA . LEU A 1 83 ? -17.174 4.899 -6.473 1.00 93.56 83 LEU A CA 1
ATOM 638 C C . LEU A 1 83 ? -16.549 6.099 -7.192 1.00 93.56 83 LEU A C 1
ATOM 640 O O . LEU A 1 83 ? -16.963 6.432 -8.301 1.00 93.56 83 LEU A O 1
ATOM 644 N N . ASN A 1 84 ? -15.541 6.744 -6.595 1.00 92.62 84 ASN A N 1
ATOM 645 C CA . ASN A 1 84 ? -14.762 7.758 -7.293 1.00 92.62 84 ASN A CA 1
ATOM 646 C C . ASN A 1 84 ? -14.153 7.138 -8.570 1.00 92.62 84 ASN A C 1
ATOM 648 O O . ASN A 1 84 ? -13.416 6.149 -8.458 1.00 92.62 84 ASN A O 1
ATOM 652 N N . PRO A 1 85 ? -14.392 7.721 -9.763 1.00 90.44 85 PRO A N 1
ATOM 653 C CA . PRO A 1 85 ? -13.850 7.221 -11.023 1.00 90.44 85 PRO A CA 1
ATOM 654 C C . PRO A 1 85 ? -12.346 6.955 -10.974 1.00 90.44 85 PRO A C 1
ATOM 656 O O . PRO A 1 85 ? -11.890 5.938 -11.489 1.00 90.44 85 PRO A O 1
ATOM 659 N N . LEU A 1 86 ? -11.575 7.816 -10.300 1.00 89.50 86 LEU A N 1
ATOM 660 C CA . LEU A 1 86 ? -10.131 7.640 -10.179 1.00 89.50 86 LEU A CA 1
ATOM 661 C C . LEU A 1 86 ? -9.780 6.357 -9.417 1.00 89.50 86 LEU A C 1
ATOM 663 O O . LEU A 1 86 ? -8.925 5.600 -9.865 1.00 89.50 86 LEU A O 1
ATOM 667 N N . ALA A 1 87 ? -10.455 6.082 -8.299 1.00 88.12 87 ALA A N 1
ATOM 668 C CA . ALA A 1 87 ? -10.209 4.879 -7.510 1.00 88.12 87 ALA A CA 1
ATOM 669 C C . ALA A 1 87 ? -10.565 3.615 -8.305 1.00 88.12 87 ALA A C 1
ATOM 671 O O . ALA A 1 87 ? -9.768 2.682 -8.366 1.00 88.12 87 ALA A O 1
ATOM 672 N N . LEU A 1 88 ? -11.718 3.609 -8.979 1.00 88.12 88 LEU A N 1
ATOM 673 C CA . LEU A 1 88 ? -12.166 2.473 -9.789 1.00 88.12 88 LEU A CA 1
ATOM 674 C C . LEU A 1 88 ? -11.211 2.188 -10.954 1.00 88.12 88 LEU A C 1
ATOM 676 O O . LEU A 1 88 ? -10.816 1.042 -11.170 1.00 88.12 88 LEU A O 1
ATOM 680 N N . VAL A 1 89 ? -10.796 3.237 -11.667 1.00 89.62 89 VAL A N 1
ATOM 681 C CA . VAL A 1 89 ? -9.843 3.141 -12.777 1.00 89.62 89 VAL A CA 1
ATOM 682 C C . VAL A 1 89 ? -8.491 2.633 -12.282 1.00 89.62 89 VAL A C 1
ATOM 684 O O . VAL A 1 89 ? -7.920 1.739 -12.900 1.00 89.62 89 VAL A O 1
ATOM 687 N N . GLN A 1 90 ? -7.979 3.144 -11.161 1.00 88.75 90 GLN A N 1
ATOM 688 C CA . GLN A 1 90 ? -6.713 2.672 -10.590 1.00 88.75 90 GLN A CA 1
ATOM 689 C C . GLN A 1 90 ? -6.790 1.194 -10.183 1.00 88.75 90 GLN A C 1
ATOM 691 O O . GLN A 1 90 ? -5.916 0.412 -10.558 1.00 88.75 90 GLN A O 1
ATOM 696 N N . MET A 1 91 ? -7.863 0.776 -9.504 1.00 89.69 91 MET A N 1
ATOM 697 C CA . MET A 1 91 ? -8.068 -0.626 -9.112 1.00 89.69 91 MET A CA 1
ATOM 698 C C . MET A 1 91 ? -8.098 -1.568 -10.320 1.00 89.69 91 MET A C 1
ATOM 700 O O . MET A 1 91 ? -7.450 -2.614 -10.296 1.00 89.69 91 MET A O 1
ATOM 704 N N . ALA A 1 92 ? -8.779 -1.178 -11.398 1.00 89.00 92 ALA A N 1
ATOM 705 C CA . ALA A 1 92 ? -8.891 -1.973 -12.619 1.00 89.00 92 ALA A CA 1
ATOM 706 C C . ALA A 1 92 ? -7.594 -2.051 -13.450 1.00 89.00 92 ALA A C 1
ATOM 708 O O . ALA A 1 92 ? -7.446 -2.975 -14.251 1.00 89.00 92 ALA A O 1
ATOM 709 N N . HIS A 1 93 ? -6.641 -1.132 -13.257 1.00 86.56 93 HIS A N 1
ATOM 710 C CA . HIS A 1 93 ? -5.323 -1.213 -13.892 1.00 86.56 93 HIS A CA 1
ATOM 711 C C . HIS A 1 93 ? -4.413 -2.279 -13.260 1.00 86.56 93 HIS A C 1
ATOM 713 O O . HIS A 1 93 ? -3.427 -2.653 -13.888 1.00 86.56 93 HIS A O 1
ATOM 719 N N . LEU A 1 94 ? -4.728 -2.796 -12.062 1.00 87.19 94 LEU A N 1
ATOM 720 C CA . LEU A 1 94 ? -3.907 -3.785 -11.340 1.00 87.19 94 LEU A CA 1
ATOM 721 C C . LEU A 1 94 ? -2.447 -3.351 -11.124 1.00 87.19 94 LEU A C 1
ATOM 723 O O . LEU A 1 94 ? -1.538 -4.176 -11.111 1.00 87.19 94 LEU A O 1
ATOM 727 N N . LEU A 1 95 ? -2.223 -2.050 -10.955 1.00 89.06 95 LEU A N 1
ATOM 728 C CA . LEU A 1 95 ? -0.907 -1.508 -10.634 1.00 89.06 95 LEU A CA 1
ATOM 729 C C . LEU A 1 95 ? -0.602 -1.642 -9.140 1.00 89.06 95 LEU A C 1
ATOM 731 O O . LEU A 1 95 ? -1.497 -1.714 -8.293 1.00 89.06 95 LEU A O 1
ATOM 735 N N . SER A 1 96 ? 0.684 -1.573 -8.804 1.00 91.31 96 SER A N 1
ATOM 736 C CA . SER A 1 96 ? 1.150 -1.603 -7.415 1.00 91.31 96 SER A CA 1
ATOM 737 C C . SER A 1 96 ? 0.563 -0.461 -6.570 1.00 91.31 96 SER A C 1
ATOM 739 O O . SER A 1 96 ? 0.300 -0.667 -5.389 1.00 91.31 96 SER A O 1
ATOM 741 N N . ASP A 1 97 ? 0.269 0.704 -7.167 1.00 91.12 97 ASP A N 1
ATOM 742 C CA . ASP A 1 97 ? -0.422 1.809 -6.475 1.00 91.12 97 ASP A CA 1
ATOM 743 C C . ASP A 1 97 ? -1.808 1.415 -5.978 1.00 91.12 97 ASP A C 1
ATOM 745 O O . ASP A 1 97 ? -2.207 1.773 -4.869 1.00 91.12 97 ASP A O 1
ATOM 749 N N . ALA A 1 98 ? -2.551 0.669 -6.795 1.00 92.62 98 ALA A N 1
ATOM 750 C CA . ALA A 1 98 ? -3.892 0.239 -6.447 1.00 92.62 98 ALA A CA 1
ATOM 751 C C . ALA A 1 98 ? -3.864 -0.742 -5.274 1.00 92.62 98 ALA A C 1
ATOM 753 O O . ALA A 1 98 ? -4.635 -0.595 -4.323 1.00 92.62 98 ALA A O 1
ATOM 754 N N . HIS A 1 99 ? -2.925 -1.693 -5.300 1.00 95.06 99 HIS A N 1
ATOM 755 C CA . HIS A 1 99 ? -2.739 -2.623 -4.190 1.00 95.06 99 HIS A CA 1
ATOM 756 C C . HIS A 1 99 ? -2.294 -1.898 -2.914 1.00 95.06 99 HIS A C 1
ATOM 758 O O . HIS A 1 99 ? -2.889 -2.097 -1.856 1.00 95.06 99 HIS A O 1
ATOM 764 N N . MET A 1 100 ? -1.312 -0.995 -3.015 1.00 95.12 100 MET A N 1
ATOM 765 C CA . MET A 1 100 ? -0.860 -0.167 -1.893 1.00 95.12 100 MET A CA 1
ATOM 766 C C . MET A 1 100 ? -2.020 0.624 -1.283 1.00 95.12 100 MET A C 1
ATOM 768 O O . MET A 1 100 ? -2.214 0.596 -0.070 1.00 95.12 100 MET A O 1
ATOM 772 N N . THR A 1 101 ? -2.831 1.270 -2.120 1.00 94.19 101 THR A N 1
ATOM 773 C CA . THR A 1 101 ? -4.009 2.031 -1.687 1.00 94.19 101 THR A CA 1
ATOM 774 C C . THR A 1 101 ? -5.004 1.132 -0.956 1.00 94.19 101 THR A C 1
ATOM 776 O O . THR A 1 101 ? -5.439 1.466 0.144 1.00 94.19 101 THR A O 1
ATOM 779 N N . ALA A 1 102 ? -5.336 -0.034 -1.514 1.00 95.81 102 ALA A N 1
ATOM 780 C CA . ALA A 1 102 ? -6.264 -0.981 -0.899 1.00 95.81 102 ALA A CA 1
ATOM 781 C C . ALA A 1 102 ? -5.795 -1.448 0.492 1.00 95.81 102 ALA A C 1
ATOM 783 O O . ALA A 1 102 ? -6.569 -1.433 1.453 1.00 95.81 102 ALA A O 1
ATOM 784 N N . VAL A 1 103 ? -4.513 -1.805 0.613 1.00 97.00 103 VAL A N 1
ATOM 785 C CA . VAL A 1 103 ? -3.873 -2.195 1.880 1.00 97.00 103 VAL A CA 1
ATOM 786 C C . VAL A 1 103 ? -3.898 -1.044 2.884 1.00 97.00 103 VAL A C 1
ATOM 788 O O . VAL A 1 103 ? -4.229 -1.254 4.053 1.00 97.00 103 VAL A O 1
ATOM 791 N N . MET A 1 104 ? -3.590 0.178 2.442 1.00 94.88 104 MET A N 1
ATOM 792 C CA . MET A 1 104 ? -3.625 1.366 3.292 1.00 94.88 104 MET A CA 1
ATOM 793 C C . MET A 1 104 ? -5.028 1.648 3.829 1.00 94.88 104 MET A C 1
ATOM 795 O O . MET A 1 104 ? -5.162 1.918 5.020 1.00 94.88 104 MET A O 1
ATOM 799 N N . PHE A 1 105 ? -6.073 1.548 3.004 1.00 95.69 105 PHE A N 1
ATOM 800 C CA . PHE A 1 105 ? -7.452 1.738 3.465 1.00 95.69 105 PHE A CA 1
ATOM 801 C C . PHE A 1 105 ? -7.854 0.699 4.510 1.00 95.69 105 PHE A C 1
ATOM 803 O O . PHE A 1 105 ? -8.440 1.069 5.530 1.00 95.69 105 PHE A O 1
ATOM 810 N N . LEU A 1 106 ? -7.492 -0.575 4.322 1.00 98.00 106 LEU A N 1
ATOM 811 C CA . LEU A 1 106 ? -7.721 -1.586 5.356 1.00 98.00 106 LEU A CA 1
ATOM 812 C C . LEU A 1 106 ? -6.962 -1.255 6.648 1.00 98.00 106 LEU A C 1
ATOM 814 O O . LEU A 1 106 ? -7.545 -1.300 7.732 1.00 98.00 106 LEU A O 1
ATOM 818 N N . GLY A 1 107 ? -5.685 -0.882 6.539 1.00 96.75 107 GLY A N 1
ATOM 819 C CA . GLY A 1 107 ? -4.870 -0.471 7.681 1.00 96.75 107 GLY A CA 1
ATOM 820 C C . GLY A 1 107 ? -5.467 0.725 8.426 1.00 96.75 107 GLY A C 1
ATOM 821 O O . GLY A 1 107 ? -5.543 0.704 9.653 1.00 96.75 107 GLY A O 1
ATOM 822 N N . MET A 1 108 ? -5.968 1.734 7.706 1.00 95.56 108 MET A N 1
ATOM 823 C CA . MET A 1 108 ? -6.652 2.891 8.293 1.00 95.56 108 MET A CA 1
ATOM 824 C C . MET A 1 108 ? -7.949 2.494 9.000 1.00 95.56 108 MET A C 1
ATOM 826 O O . MET A 1 108 ? -8.192 2.962 10.111 1.00 95.56 108 MET A O 1
ATOM 830 N N . GLY A 1 109 ? -8.750 1.604 8.413 1.00 96.31 109 GLY A N 1
ATOM 831 C CA . GLY A 1 109 ? -9.967 1.083 9.037 1.00 96.31 109 GLY A CA 1
ATOM 832 C C . GLY A 1 109 ? -9.686 0.348 10.349 1.00 96.31 109 GLY A C 1
ATOM 833 O O . GLY A 1 109 ? -10.321 0.616 11.372 1.00 96.31 109 GLY A O 1
ATOM 834 N N . LEU A 1 110 ? -8.678 -0.529 10.354 1.00 97.06 110 LEU A N 1
ATOM 835 C CA . LEU A 1 110 ? -8.236 -1.229 11.563 1.00 97.06 110 LEU A CA 1
ATOM 836 C C . LEU A 1 110 ? -7.640 -0.269 12.599 1.00 97.06 110 LEU A C 1
ATOM 838 O O . LEU A 1 110 ? -7.928 -0.411 13.786 1.00 97.06 110 LEU A O 1
ATOM 842 N N . MET A 1 111 ? -6.862 0.728 12.172 1.00 95.75 111 MET A N 1
ATOM 843 C CA . MET A 1 111 ? -6.313 1.755 13.061 1.00 95.75 111 MET A CA 1
ATOM 844 C C . MET A 1 111 ? -7.431 2.571 13.720 1.00 95.75 111 MET A C 1
ATOM 846 O O . MET A 1 111 ? -7.447 2.719 14.941 1.00 95.75 111 MET A O 1
ATOM 850 N N . ALA A 1 112 ? -8.414 3.033 12.945 1.00 94.50 112 ALA A N 1
ATOM 851 C CA . ALA A 1 112 ? -9.569 3.764 13.461 1.00 94.50 112 ALA A CA 1
ATOM 852 C C . ALA A 1 112 ? -10.364 2.920 14.470 1.00 94.50 112 ALA A C 1
ATOM 854 O O . ALA A 1 112 ? -10.742 3.403 15.540 1.00 94.50 112 ALA A O 1
ATOM 855 N N . ARG A 1 113 ? -10.552 1.626 14.181 1.00 94.50 113 ARG A N 1
ATOM 856 C CA . ARG A 1 113 ? -11.185 0.684 15.112 1.00 94.50 113 ARG A CA 1
ATOM 857 C C . ARG A 1 113 ? -10.360 0.489 16.384 1.00 94.50 113 ARG A C 1
ATOM 859 O O . ARG A 1 113 ? -10.930 0.468 17.470 1.00 94.50 113 ARG A O 1
ATOM 866 N N . ALA A 1 114 ? -9.037 0.375 16.277 1.00 94.06 114 ALA A N 1
ATOM 867 C CA . ALA A 1 114 ? -8.145 0.273 17.431 1.00 94.06 114 ALA A CA 1
ATOM 868 C C . ALA A 1 114 ? -8.226 1.518 18.331 1.00 94.06 114 ALA A C 1
ATOM 870 O O . ALA A 1 114 ? -8.292 1.387 19.551 1.00 94.06 114 ALA A O 1
ATOM 871 N N . MET A 1 115 ? -8.308 2.713 17.740 1.00 91.81 115 MET A N 1
ATOM 872 C CA . MET A 1 115 ? -8.471 3.972 18.475 1.00 91.81 115 MET A CA 1
ATOM 873 C C . MET A 1 115 ? -9.831 4.087 19.185 1.00 91.81 115 MET A C 1
ATOM 875 O O . MET A 1 115 ? -9.916 4.721 20.232 1.00 91.81 115 MET A O 1
ATOM 879 N N . ASN A 1 116 ? -10.876 3.432 18.669 1.00 91.69 116 ASN A N 1
ATOM 880 C CA . ASN A 1 116 ? -12.227 3.413 19.243 1.00 91.69 116 ASN A CA 1
ATOM 881 C C . ASN A 1 116 ? -12.512 2.174 20.114 1.00 91.69 116 ASN A C 1
ATOM 883 O O . ASN A 1 116 ? -13.616 1.633 20.105 1.00 91.69 116 ASN A O 1
ATOM 887 N N . GLY A 1 117 ? -11.522 1.721 20.886 1.00 87.25 117 GLY A N 1
ATOM 888 C CA . GLY A 1 117 ? -11.694 0.617 21.840 1.00 87.25 117 GLY A CA 1
ATOM 889 C C . GLY A 1 117 ? -11.456 -0.778 21.258 1.00 87.25 117 GLY A C 1
ATOM 890 O O . GLY A 1 117 ? -11.815 -1.776 21.881 1.00 87.25 117 GLY A O 1
ATOM 891 N N . GLY A 1 118 ? -10.846 -0.872 20.075 1.00 88.44 118 GLY A N 1
ATOM 892 C CA . GLY A 1 118 ? -10.379 -2.137 19.519 1.00 88.44 118 GLY A CA 1
ATOM 893 C C . GLY A 1 118 ? -9.244 -2.771 20.334 1.00 88.44 118 GLY A C 1
ATOM 894 O O . GLY A 1 118 ? -8.617 -2.158 21.197 1.00 88.44 118 GLY A O 1
ATOM 895 N N . SER A 1 119 ? -8.962 -4.042 20.049 1.00 93.12 119 SER A N 1
ATOM 896 C CA . SER A 1 119 ? -7.919 -4.799 20.747 1.00 93.12 119 SER A CA 1
ATOM 897 C C . SER A 1 119 ? -6.507 -4.395 20.305 1.00 93.12 119 SER A C 1
ATOM 899 O O . SER A 1 119 ? -6.296 -3.915 19.189 1.00 93.12 119 SER A O 1
ATOM 901 N N . ARG A 1 120 ? -5.495 -4.704 21.132 1.00 92.31 120 ARG A N 1
ATOM 902 C CA . ARG A 1 120 ? -4.076 -4.566 20.742 1.00 92.31 120 ARG A CA 1
ATOM 903 C C . ARG A 1 120 ? -3.732 -5.358 19.480 1.00 92.31 120 ARG A C 1
ATOM 905 O O . ARG A 1 120 ? -2.900 -4.915 18.701 1.00 92.31 120 ARG A O 1
ATOM 912 N N . LEU A 1 121 ? -4.395 -6.494 19.257 1.00 95.94 121 LEU A N 1
ATOM 913 C CA . LEU A 1 121 ? -4.225 -7.281 18.037 1.00 95.94 121 LEU A CA 1
ATOM 914 C C . LEU A 1 121 ? -4.664 -6.496 16.792 1.00 95.94 121 LEU A C 1
ATOM 916 O O . LEU A 1 121 ? -3.979 -6.536 15.777 1.00 95.94 121 LEU A O 1
ATOM 920 N N . THR A 1 122 ? -5.758 -5.733 16.892 1.00 95.56 122 THR A N 1
ATOM 921 C CA . THR A 1 122 ? -6.253 -4.872 15.802 1.00 95.56 122 THR A CA 1
ATOM 922 C C . THR A 1 122 ? -5.225 -3.796 15.451 1.00 95.56 122 THR A C 1
ATOM 924 O O . THR A 1 122 ? -4.945 -3.559 14.279 1.00 95.56 122 THR A O 1
ATOM 927 N N . LEU A 1 123 ? -4.611 -3.190 16.472 1.00 95.38 123 LEU A N 1
ATOM 928 C CA . LEU A 1 123 ? -3.544 -2.208 16.292 1.00 95.38 123 LEU A CA 1
ATOM 929 C C . LEU A 1 123 ? -2.302 -2.819 15.631 1.00 95.38 123 LEU A C 1
ATOM 931 O O . LEU A 1 123 ? -1.767 -2.250 14.685 1.00 95.38 123 LEU A O 1
ATOM 935 N N . VAL A 1 124 ? -1.848 -3.980 16.112 1.00 96.12 124 VAL A N 1
ATOM 936 C CA . VAL A 1 124 ? -0.696 -4.680 15.525 1.00 96.12 124 VAL A CA 1
ATOM 937 C C . VAL A 1 124 ? -0.973 -5.030 14.064 1.00 96.12 124 VAL A C 1
ATOM 939 O O . VAL A 1 124 ? -0.122 -4.774 13.218 1.00 96.12 124 VAL A O 1
ATOM 942 N N . ALA A 1 125 ? -2.169 -5.533 13.746 1.00 97.25 125 ALA A N 1
ATOM 943 C CA . ALA A 1 125 ? -2.570 -5.818 12.371 1.00 97.25 125 ALA A CA 1
ATOM 944 C C . ALA A 1 125 ? -2.540 -4.559 11.485 1.00 97.25 125 ALA A C 1
ATOM 946 O O . ALA A 1 125 ? -1.993 -4.608 10.386 1.00 97.25 125 ALA A O 1
ATOM 947 N N . ALA A 1 126 ? -3.045 -3.420 11.974 1.00 96.56 126 ALA A N 1
ATOM 948 C CA . ALA A 1 126 ? -2.965 -2.145 11.259 1.00 96.56 126 ALA A CA 1
ATOM 949 C C . ALA A 1 126 ? -1.509 -1.727 10.984 1.00 96.56 126 ALA A C 1
ATOM 951 O O . ALA A 1 126 ? -1.159 -1.405 9.850 1.00 96.56 126 ALA A O 1
ATOM 952 N N . CYS A 1 127 ? -0.639 -1.797 11.997 1.00 95.50 127 CYS A N 1
ATOM 953 C CA . CYS A 1 127 ? 0.782 -1.476 11.851 1.00 95.50 127 CYS A CA 1
ATOM 954 C C . CYS A 1 127 ? 1.489 -2.398 10.847 1.00 95.50 127 CYS A C 1
ATOM 956 O O . CYS A 1 127 ? 2.276 -1.919 10.034 1.00 95.50 127 CYS A O 1
ATOM 958 N N . LEU A 1 128 ? 1.198 -3.703 10.869 1.00 96.31 128 LEU A N 1
ATOM 959 C CA . LEU A 1 128 ? 1.758 -4.661 9.913 1.00 96.31 128 LEU A CA 1
ATOM 960 C C . LEU A 1 128 ? 1.320 -4.354 8.477 1.00 96.31 128 LEU A C 1
ATOM 962 O O . LEU A 1 128 ? 2.151 -4.407 7.574 1.00 96.31 128 LEU A O 1
ATOM 966 N N . LEU A 1 129 ? 0.055 -3.975 8.264 1.00 96.81 129 LEU A N 1
ATOM 967 C CA . LEU A 1 129 ? -0.426 -3.557 6.944 1.00 96.81 129 LEU A CA 1
ATOM 968 C C . LEU A 1 129 ? 0.258 -2.278 6.460 1.00 96.81 129 LEU A C 1
ATOM 970 O O . LEU A 1 129 ? 0.569 -2.176 5.280 1.00 96.81 129 LEU A O 1
ATOM 974 N N . PHE A 1 130 ? 0.538 -1.320 7.344 1.00 95.38 130 PHE A N 1
ATOM 975 C CA . PHE A 1 130 ? 1.271 -0.108 6.970 1.00 95.38 130 PHE A CA 1
ATOM 976 C C . PHE A 1 130 ? 2.731 -0.384 6.618 1.00 95.38 130 PHE A C 1
ATOM 978 O O . PHE A 1 130 ? 3.226 0.143 5.624 1.00 95.38 130 PHE A O 1
ATOM 985 N N . VAL A 1 131 ? 3.405 -1.254 7.373 1.00 94.94 131 VAL A N 1
ATOM 986 C CA . VAL A 1 131 ? 4.753 -1.715 7.016 1.00 94.94 131 VAL A CA 1
ATOM 987 C C . VAL A 1 131 ? 4.718 -2.428 5.665 1.00 94.94 131 VAL A C 1
ATOM 989 O O . VAL A 1 131 ? 5.516 -2.093 4.797 1.00 94.94 131 VAL A O 1
ATOM 992 N N . TYR A 1 132 ? 3.758 -3.336 5.451 1.00 95.88 132 TYR A N 1
ATOM 993 C CA . TYR A 1 132 ? 3.574 -4.028 4.175 1.00 95.88 132 TYR A CA 1
ATOM 994 C C . TYR A 1 132 ? 3.312 -3.055 3.018 1.00 95.88 132 TYR A C 1
ATOM 996 O O . TYR A 1 132 ? 3.974 -3.158 1.988 1.00 95.88 132 TYR A O 1
ATOM 1004 N N . ALA A 1 133 ? 2.437 -2.060 3.198 1.00 95.25 133 ALA A N 1
ATOM 1005 C CA . ALA A 1 133 ? 2.186 -1.019 2.203 1.00 95.25 133 ALA A CA 1
ATOM 1006 C C . ALA A 1 133 ? 3.475 -0.281 1.811 1.00 95.25 133 ALA A C 1
ATOM 1008 O O . ALA A 1 133 ? 3.730 -0.059 0.628 1.00 95.25 133 ALA A O 1
ATOM 1009 N N . GLY A 1 134 ? 4.331 0.001 2.797 1.00 93.88 134 GLY A N 1
ATOM 1010 C CA . GLY A 1 134 ? 5.660 0.581 2.605 1.00 93.88 134 GLY A CA 1
ATOM 1011 C C . GLY A 1 134 ? 6.611 -0.264 1.753 1.00 93.88 134 GLY A C 1
ATOM 1012 O O . GLY A 1 134 ? 7.559 0.273 1.191 1.00 93.88 134 GLY A O 1
ATOM 1013 N N . THR A 1 135 ? 6.355 -1.567 1.621 1.00 93.44 135 THR A N 1
ATOM 1014 C CA . THR A 1 135 ? 7.159 -2.480 0.793 1.00 93.44 135 THR A CA 1
ATOM 1015 C C . THR A 1 135 ? 6.677 -2.586 -0.651 1.00 93.44 135 THR A C 1
ATOM 1017 O O . THR A 1 135 ? 7.338 -3.238 -1.451 1.00 93.44 135 THR A O 1
ATOM 1020 N N . ILE A 1 136 ? 5.516 -2.021 -1.000 1.00 93.31 136 ILE A N 1
ATOM 1021 C CA . ILE A 1 136 ? 4.913 -2.177 -2.337 1.00 93.31 136 ILE A CA 1
ATOM 1022 C C . ILE A 1 136 ? 5.507 -1.181 -3.336 1.00 93.31 136 ILE A C 1
ATOM 1024 O O . ILE A 1 136 ? 5.628 -1.488 -4.522 1.00 93.31 136 ILE A O 1
ATOM 1028 N N . ARG A 1 137 ? 5.909 0.006 -2.868 1.00 87.88 137 ARG A N 1
ATOM 1029 C CA . ARG A 1 137 ? 6.595 1.018 -3.677 1.00 87.88 137 ARG A CA 1
ATOM 1030 C C . ARG A 1 137 ? 7.613 1.808 -2.874 1.00 87.88 137 ARG A C 1
ATOM 1032 O O . ARG A 1 137 ? 7.440 2.042 -1.687 1.00 87.88 137 ARG A O 1
ATOM 1039 N N . GLN A 1 138 ? 8.638 2.308 -3.558 1.00 80.25 138 GLN A N 1
ATOM 1040 C CA . GLN A 1 138 ? 9.681 3.135 -2.941 1.00 80.25 138 GLN A CA 1
ATOM 1041 C C . GLN A 1 138 ? 9.137 4.482 -2.431 1.00 80.25 138 GLN A C 1
ATOM 1043 O O . GLN A 1 138 ? 9.542 4.957 -1.372 1.00 80.25 138 GLN A O 1
ATOM 1048 N N . ASN A 1 139 ? 8.161 5.073 -3.131 1.00 86.12 139 ASN A N 1
ATOM 1049 C CA . ASN A 1 139 ? 7.501 6.312 -2.706 1.00 86.12 139 ASN A CA 1
ATOM 1050 C C . ASN A 1 139 ? 6.464 6.103 -1.582 1.00 86.12 139 ASN A C 1
ATOM 1052 O O . ASN A 1 139 ? 5.991 7.081 -1.001 1.00 86.12 139 ASN A O 1
ATOM 1056 N N . ALA A 1 140 ? 6.148 4.854 -1.221 1.00 86.75 140 ALA A N 1
ATOM 1057 C CA . ALA A 1 140 ? 5.194 4.538 -0.160 1.00 86.75 140 ALA A CA 1
ATOM 1058 C C . ALA A 1 140 ? 5.657 5.031 1.219 1.00 86.75 140 ALA A C 1
ATOM 1060 O O . ALA A 1 140 ? 4.830 5.272 2.097 1.00 86.75 140 ALA A O 1
ATOM 1061 N N . LEU A 1 141 ? 6.965 5.244 1.415 1.00 86.44 141 LEU A N 1
ATOM 1062 C CA . LEU A 1 141 ? 7.518 5.767 2.668 1.00 86.44 141 LEU A CA 1
ATOM 1063 C C . LEU A 1 141 ? 6.868 7.091 3.083 1.00 86.44 141 LEU A C 1
ATOM 1065 O O . LEU A 1 141 ? 6.576 7.278 4.263 1.00 86.44 141 LEU A O 1
ATOM 1069 N N . VAL A 1 142 ? 6.567 7.968 2.120 1.00 88.38 142 VAL A N 1
ATOM 1070 C CA . VAL A 1 142 ? 5.895 9.252 2.378 1.00 88.38 142 VAL A CA 1
ATOM 1071 C C . VAL A 1 142 ? 4.511 9.037 2.991 1.00 88.38 142 VAL A C 1
ATOM 1073 O O . VAL A 1 142 ? 4.099 9.785 3.873 1.00 88.38 142 VAL A O 1
ATOM 1076 N N . ALA A 1 143 ? 3.814 7.984 2.566 1.00 85.88 143 ALA A N 1
ATOM 1077 C CA . ALA A 1 143 ? 2.488 7.638 3.054 1.00 85.88 143 ALA A CA 1
ATOM 1078 C C . ALA A 1 143 ? 2.524 6.893 4.404 1.00 85.88 143 ALA A C 1
ATOM 1080 O O . ALA A 1 143 ? 1.604 7.035 5.207 1.00 85.88 143 ALA A O 1
ATOM 1081 N N . VAL A 1 144 ? 3.586 6.127 4.680 1.00 88.19 144 VAL A N 1
ATOM 1082 C CA . VAL A 1 144 ? 3.737 5.323 5.909 1.00 88.19 144 VAL A CA 1
ATOM 1083 C C . VAL A 1 144 ? 4.272 6.138 7.088 1.00 88.19 144 VAL A C 1
ATOM 1085 O O . VAL A 1 144 ? 3.873 5.910 8.229 1.00 88.19 144 VAL A O 1
ATOM 1088 N N . ILE A 1 145 ? 5.147 7.112 6.835 1.00 88.31 145 ILE A N 1
ATOM 1089 C CA . ILE A 1 145 ? 5.781 7.944 7.868 1.00 88.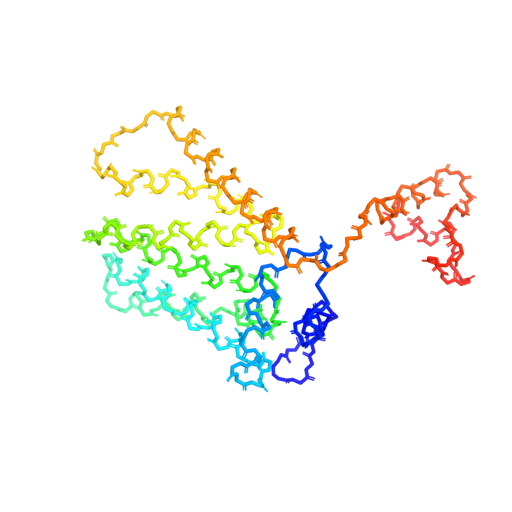31 145 ILE A CA 1
ATOM 1090 C C . ILE A 1 145 ? 4.762 8.599 8.826 1.00 88.31 145 ILE A C 1
ATOM 1092 O O . ILE A 1 145 ? 4.919 8.435 10.041 1.00 88.31 145 ILE A O 1
ATOM 1096 N N . PRO A 1 146 ? 3.700 9.284 8.350 1.00 87.62 146 PRO A N 1
ATOM 1097 C CA . PRO A 1 146 ? 2.709 9.918 9.227 1.00 87.62 146 PRO A CA 1
ATOM 1098 C C . PRO A 1 146 ? 1.942 8.932 10.121 1.00 87.62 146 PRO A C 1
ATOM 1100 O O . PRO A 1 146 ? 1.318 9.335 11.104 1.00 87.62 146 PRO A O 1
ATOM 1103 N N . LEU A 1 147 ? 1.991 7.635 9.808 1.00 89.06 147 LEU A N 1
ATOM 1104 C CA . LEU A 1 147 ? 1.262 6.593 10.527 1.00 89.06 147 LEU A CA 1
ATOM 1105 C C . LEU A 1 147 ? 1.972 6.169 11.821 1.00 89.06 147 LEU A C 1
ATOM 1107 O O . LEU A 1 147 ? 1.322 5.633 12.716 1.00 89.06 147 LEU A O 1
ATOM 1111 N N . GLY A 1 148 ? 3.270 6.462 11.968 1.00 90.44 148 GLY A N 1
ATOM 1112 C CA . GLY A 1 148 ? 4.018 6.237 13.210 1.00 90.44 148 GLY A CA 1
ATOM 1113 C C . GLY A 1 148 ? 3.419 7.000 14.403 1.00 90.44 148 GLY A C 1
ATOM 1114 O O . GLY A 1 148 ? 3.027 6.371 15.392 1.00 90.44 148 GLY A O 1
ATOM 1115 N N . PRO A 1 149 ? 3.259 8.334 14.307 1.00 92.00 149 PRO A N 1
ATOM 1116 C CA . PRO A 1 149 ? 2.574 9.124 15.327 1.00 92.00 149 PRO A CA 1
ATOM 1117 C C . PRO A 1 149 ? 1.124 8.683 15.569 1.00 92.00 149 PRO A C 1
ATOM 1119 O O . PRO A 1 149 ? 0.679 8.664 16.716 1.00 92.00 149 PRO A O 1
ATOM 1122 N N . LEU A 1 150 ? 0.391 8.274 14.527 1.00 91.00 150 LEU A N 1
ATOM 1123 C CA . LEU A 1 150 ? -0.976 7.755 14.681 1.00 91.00 150 LEU A CA 1
ATOM 1124 C C . LEU A 1 150 ? -1.013 6.458 15.497 1.00 91.00 150 LEU A C 1
ATOM 1126 O O . LEU A 1 150 ? -1.828 6.331 16.411 1.00 91.00 150 LEU A O 1
ATOM 1130 N N . ALA A 1 151 ? -0.095 5.525 15.238 1.00 91.81 151 ALA A N 1
ATOM 1131 C CA . ALA A 1 151 ? 0.039 4.316 16.043 1.00 91.81 151 ALA A CA 1
ATOM 1132 C C . ALA A 1 151 ? 0.381 4.649 17.505 1.00 91.81 151 ALA A C 1
ATOM 1134 O O . ALA A 1 151 ? -0.171 4.045 18.424 1.00 91.81 151 ALA A O 1
ATOM 1135 N N . LEU A 1 152 ? 1.234 5.649 17.746 1.00 92.06 152 LEU A N 1
ATOM 1136 C CA . LEU A 1 152 ? 1.560 6.108 19.097 1.00 92.06 152 LEU A CA 1
ATOM 1137 C C . LEU A 1 152 ? 0.331 6.667 19.834 1.00 92.06 152 LEU A C 1
ATOM 1139 O O . LEU A 1 152 ? 0.132 6.345 21.009 1.00 92.06 152 LEU A O 1
ATOM 1143 N N . ILE A 1 153 ? -0.501 7.456 19.146 1.00 91.25 153 ILE A N 1
ATOM 1144 C CA . ILE A 1 153 ? -1.774 7.964 19.679 1.00 91.25 153 ILE A CA 1
ATOM 1145 C C . ILE A 1 153 ? -2.693 6.797 20.048 1.00 91.25 153 ILE A C 1
ATOM 1147 O O . ILE A 1 153 ? -3.264 6.795 21.138 1.00 91.25 153 ILE A O 1
ATOM 1151 N N . ALA A 1 154 ? -2.789 5.779 19.191 1.00 90.44 154 ALA A N 1
ATOM 1152 C CA . ALA A 1 154 ? -3.611 4.598 19.445 1.00 90.44 154 ALA A CA 1
ATOM 1153 C C . ALA A 1 154 ? -3.123 3.772 20.653 1.00 90.44 154 ALA A C 1
ATOM 1155 O O . ALA A 1 154 ? -3.939 3.241 21.403 1.00 90.44 154 ALA A O 1
ATOM 1156 N N . VAL A 1 155 ? -1.807 3.687 20.896 1.00 90.69 155 VAL A N 1
ATOM 1157 C CA . VAL A 1 155 ? -1.245 3.017 22.091 1.00 90.69 155 VAL A CA 1
ATOM 1158 C C . VAL A 1 155 ? -1.478 3.830 23.368 1.00 90.69 155 VAL A C 1
ATOM 1160 O O . VAL A 1 155 ? -1.596 3.259 24.455 1.00 90.69 155 VAL A O 1
ATOM 1163 N N . ARG A 1 156 ? -1.490 5.163 23.271 1.00 88.75 156 ARG A N 1
ATOM 1164 C CA . ARG A 1 156 ? -1.535 6.079 24.421 1.00 88.75 156 ARG A CA 1
ATOM 1165 C C . ARG A 1 156 ? -2.681 7.094 24.298 1.00 88.75 156 ARG A C 1
ATOM 1167 O O . ARG A 1 156 ? -2.415 8.299 24.281 1.00 88.75 156 ARG A O 1
ATOM 1174 N N . PRO A 1 157 ? -3.948 6.642 24.266 1.00 85.81 157 PRO A N 1
ATOM 1175 C CA . PRO A 1 157 ? -5.083 7.542 24.105 1.00 85.81 157 PRO A CA 1
ATOM 1176 C C . PRO A 1 157 ? -5.123 8.582 25.235 1.00 85.81 157 PRO A C 1
ATOM 1178 O O . PRO A 1 157 ? -4.946 8.252 26.409 1.00 85.81 157 PRO A O 1
ATOM 1181 N N . GLY A 1 158 ? -5.313 9.853 24.870 1.00 82.88 158 GLY A N 1
ATOM 1182 C CA . GLY A 1 158 ? -5.421 10.977 25.810 1.00 82.88 158 GLY A CA 1
ATOM 1183 C C . GLY A 1 158 ? -4.112 11.427 26.471 1.00 82.88 158 GLY A C 1
ATOM 1184 O O . GLY A 1 158 ? -4.137 12.366 27.264 1.00 82.88 158 GLY A O 1
ATOM 1185 N N . LYS A 1 159 ? -2.966 10.803 26.164 1.00 87.50 159 LYS A N 1
ATOM 1186 C CA . LYS A 1 159 ? -1.666 11.230 26.701 1.00 87.50 159 LYS A CA 1
ATOM 1187 C C . LYS A 1 159 ? -0.937 12.112 25.687 1.00 87.50 159 LYS A C 1
ATOM 1189 O O . LYS A 1 159 ? -0.679 11.645 24.576 1.00 87.50 159 LYS A O 1
ATOM 1194 N N . PRO A 1 160 ? -0.550 13.348 26.048 1.00 86.44 160 PRO A N 1
ATOM 1195 C CA . PRO A 1 160 ? 0.269 14.161 25.164 1.00 86.44 160 PRO A CA 1
ATOM 1196 C C . PRO A 1 160 ? 1.629 13.486 24.958 1.00 86.44 160 PRO A C 1
ATOM 1198 O O . PRO A 1 160 ? 2.188 12.872 25.871 1.00 86.44 160 PRO A O 1
ATOM 1201 N N . PHE A 1 161 ? 2.179 13.615 23.756 1.00 88.12 161 PHE A N 1
ATOM 1202 C CA . PHE A 1 161 ? 3.553 13.234 23.459 1.00 88.12 161 PHE A CA 1
ATOM 1203 C C . PHE A 1 161 ? 4.294 14.429 22.869 1.00 88.12 161 PHE A C 1
ATOM 1205 O O . PHE A 1 161 ? 3.735 15.217 22.111 1.00 88.12 161 PHE A O 1
ATOM 1212 N N . GLY A 1 162 ? 5.563 14.584 23.243 1.00 91.19 162 GLY A N 1
ATOM 1213 C CA . GLY A 1 162 ? 6.395 15.657 22.708 1.00 91.19 162 GLY A CA 1
ATOM 1214 C C . GLY A 1 162 ? 6.780 15.410 21.249 1.00 91.19 162 GLY A C 1
ATOM 1215 O O . GLY A 1 162 ? 6.856 14.263 20.803 1.00 91.19 162 GLY A O 1
ATOM 1216 N N . MET A 1 163 ? 7.129 16.485 20.537 1.00 91.19 163 MET A N 1
ATOM 1217 C CA . MET A 1 163 ? 7.590 16.449 19.141 1.00 91.19 163 MET A CA 1
ATOM 1218 C C . MET A 1 163 ? 8.694 15.405 18.905 1.00 91.19 163 MET A C 1
ATOM 1220 O O . MET A 1 163 ? 8.654 14.683 17.915 1.00 91.19 163 MET A O 1
ATOM 1224 N N . LYS A 1 164 ? 9.628 15.253 19.858 1.00 93.50 164 LYS A N 1
ATOM 1225 C CA . LYS A 1 164 ? 10.695 14.239 19.805 1.00 93.50 164 LYS A CA 1
ATOM 1226 C C . LYS A 1 164 ? 10.149 12.819 19.648 1.00 93.50 164 LYS A C 1
ATOM 1228 O O . LYS A 1 164 ? 10.644 12.068 18.819 1.00 93.50 164 LYS A O 1
ATOM 1233 N N . LEU A 1 165 ? 9.123 12.453 20.420 1.00 93.56 165 LEU A N 1
ATOM 1234 C CA . LEU A 1 165 ? 8.547 11.110 20.358 1.00 93.56 165 LEU A CA 1
ATOM 1235 C C . LEU A 1 165 ? 7.769 10.896 19.052 1.00 93.56 165 LEU A C 1
ATOM 1237 O O . LEU A 1 165 ? 7.830 9.809 18.486 1.00 93.56 165 LEU A O 1
ATOM 1241 N N . GLY A 1 166 ? 7.115 11.947 18.541 1.00 92.94 166 GLY A N 1
ATOM 1242 C CA . GLY A 1 166 ? 6.505 11.944 17.210 1.00 92.94 166 GLY A CA 1
ATOM 1243 C C . GLY A 1 166 ? 7.535 11.667 16.112 1.00 92.94 166 GLY A C 1
ATOM 1244 O O . GLY A 1 166 ? 7.382 10.704 15.365 1.00 92.94 166 GLY A O 1
ATOM 1245 N N . ILE A 1 167 ? 8.633 12.429 16.083 1.00 94.12 167 ILE A N 1
ATOM 1246 C CA . ILE A 1 167 ? 9.732 12.249 15.120 1.00 94.12 167 ILE A CA 1
ATOM 1247 C C . ILE A 1 167 ? 10.320 10.835 15.212 1.00 94.12 167 ILE A C 1
ATOM 1249 O O . ILE A 1 167 ? 10.466 10.170 14.190 1.00 94.12 167 ILE A O 1
ATOM 1253 N N . VAL A 1 168 ? 10.598 10.339 16.422 1.00 95.25 168 VAL A N 1
ATOM 1254 C CA . VAL A 1 168 ? 11.118 8.975 16.614 1.00 95.25 168 VAL A CA 1
ATOM 1255 C C . VAL A 1 168 ? 10.134 7.934 16.079 1.00 95.25 168 VAL A C 1
ATOM 1257 O O . VAL A 1 168 ? 10.549 7.027 15.367 1.00 95.25 168 VAL A O 1
ATOM 1260 N N . SER A 1 169 ? 8.834 8.067 16.357 1.00 93.31 169 SER A N 1
ATOM 1261 C CA . SER A 1 169 ? 7.829 7.117 15.857 1.00 93.31 169 SER A CA 1
ATOM 1262 C C . SER A 1 169 ? 7.731 7.106 14.327 1.00 93.31 169 SER A C 1
ATOM 1264 O O . SER A 1 169 ? 7.644 6.036 13.727 1.00 93.31 169 SER A O 1
ATOM 1266 N N . THR A 1 170 ? 7.835 8.277 13.697 1.00 93.06 170 THR A N 1
ATOM 1267 C CA . THR A 1 170 ? 7.944 8.452 12.245 1.00 93.06 170 THR A CA 1
ATOM 1268 C C . THR A 1 170 ? 9.177 7.742 11.685 1.00 93.06 170 THR A C 1
ATOM 1270 O O . THR A 1 170 ? 9.065 6.964 10.738 1.00 93.06 170 THR A O 1
ATOM 1273 N N . MET A 1 171 ? 10.353 7.975 12.278 1.00 93.94 171 MET A N 1
ATOM 1274 C CA . MET A 1 171 ? 11.607 7.357 11.835 1.00 93.94 171 MET A CA 1
ATOM 1275 C C . MET A 1 171 ? 11.562 5.836 11.971 1.00 93.94 171 MET A C 1
ATOM 1277 O O . MET A 1 171 ? 11.998 5.130 11.069 1.00 93.94 171 MET A O 1
ATOM 1281 N N . VAL A 1 172 ? 11.000 5.329 13.071 1.00 94.81 172 VAL A N 1
ATOM 1282 C CA . VAL A 1 172 ? 10.829 3.889 13.294 1.00 94.81 172 VAL A CA 1
ATOM 1283 C C . VAL A 1 172 ? 9.895 3.286 12.246 1.00 94.81 172 VAL A C 1
ATOM 1285 O O . VAL A 1 172 ? 10.240 2.262 11.667 1.00 94.81 172 VAL A O 1
ATOM 1288 N N . ALA A 1 173 ? 8.755 3.917 11.949 1.00 93.12 173 ALA A N 1
ATOM 1289 C CA . ALA A 1 173 ? 7.837 3.434 10.916 1.00 93.12 173 ALA A CA 1
ATOM 1290 C C . ALA A 1 173 ? 8.506 3.379 9.530 1.00 93.12 173 ALA A C 1
ATOM 1292 O O . ALA A 1 173 ? 8.428 2.356 8.849 1.00 93.12 173 ALA A O 1
ATOM 1293 N N . GLY A 1 174 ? 9.221 4.443 9.147 1.00 92.88 174 GLY A N 1
ATOM 1294 C CA . GLY A 1 174 ? 9.971 4.493 7.890 1.00 92.88 174 GLY A CA 1
ATOM 1295 C C . GLY A 1 174 ? 11.08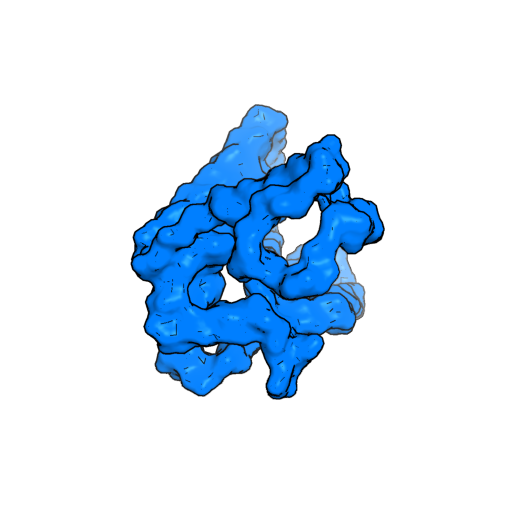7 3.447 7.820 1.00 92.88 174 GLY A C 1
ATOM 1296 O O . GLY A 1 174 ? 11.215 2.747 6.818 1.00 92.88 174 GLY A O 1
ATOM 1297 N N . LEU A 1 175 ? 11.856 3.281 8.902 1.00 94.62 175 LEU A N 1
ATOM 1298 C CA . LEU A 1 175 ? 12.924 2.285 8.979 1.00 94.62 175 LEU A CA 1
ATOM 1299 C C . LEU A 1 175 ? 12.374 0.858 8.890 1.00 94.62 175 LEU A C 1
ATOM 1301 O O . LEU A 1 175 ? 12.936 0.041 8.169 1.00 94.62 175 LEU A O 1
ATOM 1305 N N . LEU A 1 176 ? 11.272 0.555 9.581 1.00 94.81 176 LEU A N 1
ATOM 1306 C CA . LEU A 1 176 ? 10.636 -0.762 9.515 1.00 94.81 176 LEU A CA 1
ATOM 1307 C C . LEU A 1 176 ? 10.147 -1.084 8.101 1.00 94.81 176 LEU A C 1
ATOM 1309 O O . LEU A 1 176 ? 10.396 -2.187 7.622 1.00 94.81 176 LEU A O 1
ATOM 1313 N N . ALA A 1 177 ? 9.505 -0.131 7.420 1.00 93.25 177 ALA A N 1
ATOM 1314 C CA . ALA A 1 177 ? 9.095 -0.292 6.025 1.00 93.25 177 ALA A CA 1
ATOM 1315 C C . ALA A 1 177 ? 10.297 -0.532 5.096 1.00 93.25 177 ALA A C 1
ATOM 1317 O O . ALA A 1 177 ? 10.263 -1.449 4.276 1.00 93.25 177 ALA A O 1
ATOM 1318 N N . LEU A 1 178 ? 11.386 0.226 5.265 1.00 92.75 178 LEU A N 1
ATOM 1319 C CA . LEU A 1 178 ? 12.607 0.069 4.474 1.00 92.75 178 LEU A CA 1
ATOM 1320 C C . LEU A 1 178 ? 13.280 -1.292 4.711 1.00 92.75 178 LEU A C 1
ATOM 1322 O O . LEU A 1 178 ? 13.642 -1.990 3.763 1.00 92.75 178 LEU A O 1
ATOM 1326 N N . VAL A 1 179 ? 13.434 -1.694 5.973 1.00 94.44 179 VAL A N 1
ATOM 1327 C CA . VAL A 1 179 ? 14.029 -2.986 6.340 1.00 94.44 179 VAL A CA 1
ATOM 1328 C C . VAL A 1 179 ? 13.162 -4.135 5.827 1.00 94.44 179 VAL A C 1
ATOM 1330 O O . VAL A 1 179 ? 13.691 -5.074 5.241 1.00 94.44 179 VAL A O 1
ATOM 1333 N N . ALA A 1 180 ? 11.839 -4.053 5.979 1.00 93.75 180 ALA A N 1
ATOM 1334 C CA . ALA A 1 180 ? 10.926 -5.068 5.462 1.00 93.75 180 ALA A CA 1
ATOM 1335 C C . ALA A 1 180 ? 10.973 -5.153 3.929 1.00 93.75 180 ALA A C 1
ATOM 1337 O O . ALA A 1 180 ? 11.071 -6.252 3.390 1.00 93.75 180 ALA A O 1
ATOM 1338 N N . GLY A 1 181 ? 10.958 -4.016 3.229 1.00 91.31 181 GLY A N 1
ATOM 1339 C CA . GLY A 1 181 ? 11.024 -3.969 1.767 1.00 91.31 181 GLY A CA 1
ATOM 1340 C C . GLY A 1 181 ? 12.322 -4.569 1.239 1.00 91.31 181 GLY A C 1
ATOM 1341 O O . GLY A 1 181 ? 12.297 -5.507 0.450 1.00 91.31 181 GLY A O 1
ATOM 1342 N N . THR A 1 182 ? 13.460 -4.118 1.768 1.00 90.44 182 THR A N 1
ATOM 1343 C CA . THR A 1 182 ? 14.777 -4.654 1.390 1.00 90.44 182 THR A CA 1
ATOM 1344 C C . THR A 1 182 ? 14.936 -6.137 1.728 1.00 90.44 182 THR A C 1
ATOM 1346 O O . THR A 1 182 ? 15.568 -6.870 0.967 1.00 90.44 182 THR A O 1
ATOM 1349 N N . ALA A 1 183 ? 14.369 -6.608 2.841 1.00 92.44 183 ALA A N 1
ATOM 1350 C CA . ALA A 1 183 ? 14.364 -8.025 3.184 1.00 92.44 183 ALA A CA 1
ATOM 1351 C C . ALA A 1 183 ? 13.514 -8.843 2.201 1.00 92.44 183 ALA A C 1
ATOM 1353 O O . ALA A 1 183 ? 13.988 -9.862 1.706 1.00 92.44 183 ALA A O 1
ATOM 1354 N N . LEU A 1 184 ? 12.300 -8.390 1.877 1.00 91.12 184 LEU A N 1
ATOM 1355 C CA . LEU A 1 184 ? 11.427 -9.059 0.908 1.00 91.12 184 LEU A CA 1
ATOM 1356 C C . LEU A 1 184 ? 12.054 -9.100 -0.485 1.00 91.12 184 LEU A C 1
ATOM 1358 O O . LEU A 1 184 ? 12.072 -10.164 -1.096 1.00 91.12 184 LEU A O 1
ATOM 1362 N N . ASP A 1 185 ? 12.642 -7.997 -0.947 1.00 89.25 185 ASP A N 1
ATOM 1363 C CA . ASP A 1 185 ? 13.361 -7.956 -2.221 1.00 89.25 185 ASP A CA 1
ATOM 1364 C C . ASP A 1 185 ? 14.525 -8.952 -2.227 1.00 89.25 185 ASP A C 1
ATOM 1366 O O . ASP A 1 185 ? 14.703 -9.690 -3.190 1.00 89.25 185 ASP A O 1
ATOM 1370 N N . ARG A 1 186 ? 15.299 -9.049 -1.139 1.00 88.19 186 ARG A N 1
ATOM 1371 C CA . ARG A 1 186 ? 16.404 -10.020 -1.043 1.00 88.19 186 ARG A CA 1
ATOM 1372 C C . ARG A 1 186 ? 15.941 -11.474 -1.016 1.00 88.19 186 ARG A C 1
ATOM 1374 O O . ARG A 1 186 ? 16.698 -12.327 -1.466 1.00 88.19 186 ARG A O 1
ATOM 1381 N N . LEU A 1 187 ? 14.769 -11.745 -0.446 1.00 89.25 187 LEU A N 1
ATOM 1382 C CA . LEU A 1 187 ? 14.220 -13.094 -0.305 1.00 89.25 187 LEU A CA 1
ATOM 1383 C C . LEU A 1 187 ? 13.518 -13.578 -1.574 1.00 89.25 187 LEU A C 1
ATOM 1385 O O . LEU A 1 187 ? 13.567 -14.767 -1.874 1.00 89.25 187 LEU A O 1
ATOM 1389 N N . LEU A 1 188 ? 12.838 -12.678 -2.282 1.00 87.88 188 LEU A N 1
ATOM 1390 C CA . LEU A 1 188 ? 11.976 -13.026 -3.407 1.00 87.88 188 LEU A CA 1
ATOM 1391 C C . LEU A 1 188 ? 12.614 -12.719 -4.765 1.00 87.88 188 LEU A C 1
ATOM 1393 O O . LEU A 1 188 ? 12.345 -13.455 -5.707 1.00 87.88 188 LEU A O 1
ATOM 1397 N N . ALA A 1 189 ? 13.440 -11.674 -4.904 1.00 86.94 189 ALA A N 1
ATOM 1398 C CA . ALA A 1 189 ? 14.025 -11.337 -6.202 1.00 86.94 189 ALA A CA 1
ATOM 1399 C C . ALA A 1 189 ? 15.027 -12.411 -6.648 1.00 86.94 189 ALA A C 1
ATOM 1401 O O . ALA A 1 189 ? 16.039 -12.654 -5.987 1.00 86.94 189 ALA A O 1
ATOM 1402 N N . THR A 1 190 ? 14.753 -13.023 -7.798 1.00 82.69 190 THR A N 1
ATOM 1403 C CA . THR A 1 190 ? 15.602 -14.048 -8.414 1.00 82.69 190 THR A CA 1
ATOM 1404 C C . THR A 1 190 ? 16.755 -13.432 -9.192 1.00 82.69 190 THR A C 1
ATOM 1406 O O . THR A 1 190 ? 17.831 -14.017 -9.268 1.00 82.69 190 THR A O 1
ATOM 1409 N N . GLU A 1 191 ? 16.550 -12.239 -9.750 1.00 81.12 191 GLU A N 1
ATOM 1410 C CA . GLU A 1 191 ? 17.561 -11.522 -10.519 1.00 81.12 191 GLU A CA 1
ATOM 1411 C C . GLU A 1 191 ? 17.654 -10.073 -10.040 1.00 81.12 191 GLU A C 1
ATOM 1413 O O . GLU A 1 191 ? 16.649 -9.372 -9.875 1.00 81.12 191 GLU A O 1
ATOM 1418 N N . ARG A 1 192 ? 18.888 -9.623 -9.804 1.00 77.81 192 ARG A N 1
ATOM 1419 C CA . ARG A 1 192 ? 19.177 -8.248 -9.407 1.00 77.81 192 ARG A CA 1
ATOM 1420 C C . ARG A 1 192 ? 19.678 -7.483 -10.612 1.00 77.81 192 ARG A C 1
ATOM 1422 O O . ARG A 1 192 ? 20.723 -7.807 -11.165 1.00 77.81 192 ARG A O 1
ATOM 1429 N N . ARG A 1 193 ? 18.932 -6.456 -10.984 1.00 81.19 193 ARG A N 1
ATOM 1430 C CA . ARG A 1 193 ? 19.305 -5.497 -12.008 1.00 81.19 193 ARG A CA 1
ATOM 1431 C C . ARG A 1 193 ? 19.749 -4.216 -11.336 1.00 81.19 193 ARG A C 1
ATOM 1433 O O . ARG A 1 193 ? 19.127 -3.738 -10.384 1.00 81.19 193 ARG A O 1
ATOM 1440 N N . GLU A 1 194 ? 20.857 -3.686 -11.824 1.00 80.56 194 GLU A N 1
ATOM 1441 C CA . GLU A 1 194 ? 21.309 -2.362 -11.439 1.00 80.56 194 GLU A CA 1
ATOM 1442 C C . GLU A 1 194 ? 20.450 -1.333 -12.169 1.00 80.56 194 GLU A C 1
ATOM 1444 O O . GLU A 1 194 ? 20.236 -1.430 -13.375 1.00 80.56 194 GLU A O 1
ATOM 1449 N N . VAL A 1 195 ? 19.929 -0.356 -11.429 1.00 80.06 195 VAL A N 1
ATOM 1450 C CA . VAL A 1 195 ? 19.136 0.747 -12.001 1.00 80.06 195 VAL A CA 1
ATOM 1451 C C . VAL A 1 195 ? 20.054 1.869 -12.506 1.00 80.06 195 VAL A C 1
ATOM 1453 O O . VAL A 1 195 ? 19.635 2.719 -13.284 1.00 80.06 195 VAL A O 1
ATOM 1456 N N . TRP A 1 196 ? 21.335 1.840 -12.117 1.00 84.31 196 TRP A N 1
ATOM 1457 C CA . TRP A 1 196 ? 22.343 2.822 -12.515 1.00 84.31 196 TRP A CA 1
ATOM 1458 C C . TRP A 1 196 ? 22.445 3.037 -14.034 1.00 84.31 196 TRP A C 1
ATOM 1460 O O . TRP A 1 196 ? 22.413 4.195 -14.444 1.00 84.31 196 TRP A O 1
ATOM 1470 N N . PRO A 1 197 ? 22.476 1.993 -14.892 1.00 85.06 197 PRO A N 1
ATOM 1471 C CA . PRO A 1 197 ? 22.512 2.193 -16.339 1.00 85.06 197 PRO A CA 1
ATOM 1472 C C . PRO A 1 197 ? 21.332 3.014 -16.864 1.00 85.06 197 PRO A C 1
ATOM 1474 O O . PRO A 1 197 ? 21.506 3.791 -17.791 1.00 85.06 197 PRO A O 1
ATOM 1477 N N . MET A 1 198 ? 20.144 2.894 -16.258 1.00 84.38 198 MET A N 1
ATOM 1478 C CA . MET A 1 198 ? 18.983 3.691 -16.657 1.00 84.38 198 MET A CA 1
ATOM 1479 C C . MET A 1 198 ? 19.171 5.173 -16.311 1.00 84.38 198 MET A C 1
ATOM 1481 O O . MET A 1 198 ? 18.833 6.016 -17.130 1.00 84.38 198 MET A O 1
ATOM 1485 N N . LEU A 1 199 ? 19.740 5.492 -15.142 1.00 86.56 199 LEU A N 1
ATOM 1486 C CA . LEU A 1 199 ? 20.075 6.873 -14.762 1.00 86.56 199 LEU A CA 1
ATOM 1487 C C . LEU A 1 199 ? 21.164 7.458 -15.667 1.00 86.56 199 LEU A C 1
ATOM 1489 O O . LEU A 1 199 ? 21.015 8.570 -16.162 1.00 86.56 199 LEU A O 1
ATOM 1493 N N . ALA A 1 200 ? 22.202 6.673 -15.960 1.00 91.50 200 ALA A N 1
ATOM 1494 C CA . ALA A 1 200 ? 23.289 7.088 -16.839 1.00 91.50 200 ALA A CA 1
ATOM 1495 C C . ALA A 1 200 ? 22.806 7.435 -18.259 1.00 91.50 200 ALA A C 1
ATOM 1497 O O . ALA A 1 200 ? 23.398 8.294 -18.902 1.00 91.50 200 ALA A O 1
ATOM 1498 N N . LEU A 1 201 ? 21.728 6.812 -18.753 1.00 91.81 201 LEU A N 1
ATOM 1499 C CA . LEU A 1 201 ? 21.142 7.177 -20.048 1.00 91.81 201 LEU A CA 1
ATOM 1500 C C . LEU A 1 201 ? 20.523 8.576 -20.048 1.00 91.81 201 LEU A C 1
ATOM 1502 O O . LEU A 1 201 ? 20.650 9.276 -21.048 1.00 91.81 201 LEU A O 1
ATOM 1506 N N . TRP A 1 202 ? 19.907 9.002 -18.944 1.00 90.31 202 TRP A N 1
ATOM 1507 C CA . TRP A 1 202 ? 19.397 10.371 -18.815 1.00 90.31 202 TRP A CA 1
ATOM 1508 C C . TRP A 1 202 ? 20.543 11.385 -18.774 1.00 90.31 202 TRP A C 1
ATOM 1510 O O . TRP A 1 202 ? 20.496 12.386 -19.485 1.00 90.31 202 TRP A O 1
ATOM 1520 N N . ASP A 1 203 ? 21.615 11.085 -18.037 1.00 93.12 203 ASP A N 1
ATOM 1521 C CA . ASP A 1 203 ? 22.811 11.934 -18.010 1.00 93.12 203 ASP A CA 1
ATOM 1522 C C . ASP A 1 203 ? 23.481 12.011 -19.392 1.00 93.12 203 ASP A C 1
ATOM 1524 O O . ASP A 1 203 ? 23.875 13.087 -19.836 1.00 93.12 203 ASP A O 1
ATOM 1528 N N . LEU A 1 204 ? 23.578 10.889 -20.114 1.00 94.19 204 LEU A N 1
ATOM 1529 C CA . LEU A 1 204 ? 24.106 10.859 -21.480 1.00 94.19 204 LEU A CA 1
ATOM 1530 C C . LEU A 1 204 ? 23.222 11.631 -22.461 1.00 94.19 204 LEU A C 1
ATOM 1532 O O . LEU A 1 204 ? 23.762 12.262 -23.369 1.00 94.19 204 LEU A O 1
ATOM 1536 N N . ALA A 1 205 ? 21.897 11.622 -22.293 1.00 93.81 205 ALA A N 1
ATOM 1537 C CA . ALA A 1 205 ? 20.997 12.449 -23.095 1.00 93.81 205 ALA A CA 1
ATOM 1538 C C . ALA A 1 205 ? 21.277 13.945 -22.865 1.00 93.81 205 ALA A C 1
ATOM 1540 O O . ALA A 1 205 ? 21.494 14.677 -23.831 1.00 93.81 205 ALA A O 1
ATOM 1541 N N . ALA A 1 206 ? 21.411 14.372 -21.606 1.00 92.94 206 ALA A N 1
ATOM 1542 C CA . ALA A 1 206 ? 21.756 15.752 -21.260 1.00 92.94 206 ALA A CA 1
ATOM 1543 C C . ALA A 1 206 ? 23.153 16.157 -21.774 1.00 92.94 206 ALA A C 1
ATOM 1545 O O . ALA A 1 206 ? 23.328 17.233 -22.351 1.00 92.94 206 ALA A O 1
ATOM 1546 N N . ILE A 1 207 ? 24.158 15.280 -21.640 1.00 94.88 207 ILE A N 1
ATOM 1547 C CA . ILE A 1 207 ? 25.500 15.491 -22.210 1.00 94.88 207 ILE A CA 1
ATOM 1548 C C . ILE A 1 207 ? 25.424 15.584 -23.736 1.00 94.88 207 ILE A C 1
ATOM 1550 O O . ILE A 1 207 ? 26.135 16.397 -24.327 1.00 94.88 207 ILE A O 1
ATOM 1554 N N . SER A 1 208 ? 24.557 14.798 -24.380 1.00 95.94 208 SER A N 1
ATOM 1555 C CA . SER A 1 208 ? 24.397 14.839 -25.834 1.00 95.94 208 SER A CA 1
ATOM 1556 C C . SER A 1 208 ? 23.907 16.205 -26.305 1.00 95.94 208 SER A C 1
ATOM 1558 O O . SER A 1 208 ? 24.468 16.775 -27.239 1.00 95.94 208 SER A O 1
ATOM 1560 N N . VAL A 1 209 ? 22.924 16.775 -25.600 1.00 95.06 209 VAL A N 1
ATOM 1561 C CA . VAL A 1 209 ? 22.418 18.133 -25.854 1.00 95.06 209 VAL A CA 1
ATOM 1562 C C . VAL A 1 209 ? 23.487 19.190 -25.571 1.00 95.06 209 VAL A C 1
ATOM 1564 O O . VAL A 1 209 ? 23.647 20.122 -26.358 1.00 95.06 209 VAL A O 1
ATOM 1567 N N . ALA A 1 210 ? 24.245 19.044 -24.481 1.00 95.56 210 ALA A N 1
ATOM 1568 C CA . ALA A 1 210 ? 25.282 19.997 -24.084 1.00 95.56 210 ALA A CA 1
ATOM 1569 C C . ALA A 1 210 ? 26.512 19.999 -25.012 1.00 95.56 210 ALA A C 1
ATOM 1571 O O . ALA A 1 210 ? 27.165 21.030 -25.161 1.00 95.56 210 ALA A O 1
ATOM 1572 N N . THR A 1 211 ? 26.843 18.855 -25.616 1.00 95.88 211 THR A N 1
ATOM 1573 C CA . THR A 1 211 ? 28.011 18.684 -26.503 1.00 95.88 211 THR A CA 1
ATOM 1574 C C . THR A 1 211 ? 27.667 18.734 -27.990 1.00 95.88 211 THR A C 1
ATOM 1576 O O . THR A 1 211 ? 28.577 18.694 -28.815 1.00 95.88 211 THR A O 1
ATOM 1579 N N . ASP A 1 212 ? 26.379 18.832 -28.329 1.00 95.12 212 ASP A N 1
ATOM 1580 C CA . ASP A 1 212 ? 25.846 18.746 -29.695 1.00 95.12 212 ASP A CA 1
ATOM 1581 C C . ASP A 1 212 ? 26.276 17.454 -30.429 1.00 95.12 212 ASP A C 1
ATOM 1583 O O . ASP A 1 212 ? 26.482 17.422 -31.641 1.00 95.12 212 ASP A O 1
ATOM 1587 N N . GLN A 1 213 ? 26.447 16.363 -29.673 1.00 94.69 213 GLN A N 1
ATOM 1588 C CA . GLN A 1 213 ? 26.861 15.050 -30.173 1.00 94.69 213 GLN A CA 1
ATOM 1589 C C . GLN A 1 213 ? 26.026 13.951 -29.529 1.00 94.69 213 GLN A C 1
ATOM 1591 O O . GLN A 1 213 ? 25.898 13.913 -28.314 1.00 94.69 213 GLN A O 1
ATOM 1596 N N . LEU A 1 214 ? 25.498 13.011 -30.314 1.00 93.25 214 LEU A N 1
ATOM 1597 C CA . LEU A 1 214 ? 24.726 11.896 -29.768 1.00 93.25 214 LEU A CA 1
ATOM 1598 C C . LEU A 1 214 ? 25.653 10.903 -29.043 1.00 93.25 214 LEU A C 1
ATOM 1600 O O . LEU A 1 214 ? 26.337 10.105 -29.678 1.00 93.25 214 LEU A O 1
ATOM 1604 N N . GLN A 1 215 ? 25.670 10.965 -27.710 1.00 94.19 215 GLN A N 1
ATOM 1605 C CA . GLN A 1 215 ? 26.453 10.089 -26.826 1.00 94.19 215 GLN A CA 1
ATOM 1606 C C . GLN A 1 215 ? 25.653 8.869 -26.340 1.00 94.19 215 GLN A C 1
ATOM 1608 O O . GLN A 1 215 ? 26.173 8.031 -25.600 1.00 94.19 215 GLN A O 1
ATOM 1613 N N . LEU A 1 216 ? 24.375 8.768 -26.722 1.00 92.62 216 LEU A N 1
ATOM 1614 C CA . LEU A 1 216 ? 23.542 7.621 -26.381 1.00 92.62 216 LEU A CA 1
ATOM 1615 C C . LEU A 1 216 ? 24.049 6.356 -27.098 1.00 92.62 216 LEU A C 1
ATOM 1617 O O . LEU A 1 216 ? 24.393 6.413 -28.279 1.00 92.62 216 LEU A O 1
ATOM 1621 N N . PRO A 1 217 ? 24.097 5.197 -26.418 1.00 91.94 217 PRO A N 1
ATOM 1622 C CA . PRO A 1 217 ? 24.492 3.956 -27.066 1.00 91.94 217 PRO A CA 1
ATOM 1623 C C . PRO A 1 217 ? 23.519 3.564 -28.194 1.00 91.94 217 PRO A C 1
ATOM 1625 O O . PRO A 1 217 ? 22.308 3.637 -27.993 1.00 91.94 217 PRO A O 1
ATOM 1628 N N . PRO A 1 218 ? 23.994 3.007 -29.325 1.00 89.62 218 PRO A N 1
ATOM 1629 C CA . PRO A 1 218 ? 23.136 2.700 -30.478 1.00 89.62 218 PRO A CA 1
ATOM 1630 C C . PRO A 1 218 ? 21.950 1.766 -30.195 1.00 89.62 218 PRO A C 1
ATOM 1632 O O . PRO A 1 218 ? 20.980 1.749 -30.942 1.00 89.62 218 PRO A O 1
ATOM 1635 N N . PHE A 1 219 ? 22.015 0.959 -29.132 1.00 89.06 219 PHE A N 1
ATOM 1636 C CA . PHE A 1 219 ? 20.935 0.046 -28.752 1.00 89.06 219 PHE A CA 1
ATOM 1637 C C . PHE A 1 219 ? 19.799 0.724 -27.969 1.00 89.06 219 PHE A C 1
ATOM 1639 O O . PHE A 1 219 ? 18.779 0.083 -27.720 1.00 89.06 219 PHE A O 1
ATOM 1646 N N . THR A 1 220 ? 19.962 1.982 -27.543 1.00 88.62 220 THR A N 1
ATOM 1647 C CA . THR A 1 220 ? 18.963 2.701 -26.734 1.00 88.62 220 THR A CA 1
ATOM 1648 C C . THR A 1 220 ? 18.082 3.630 -27.552 1.00 88.62 220 THR A C 1
ATOM 1650 O 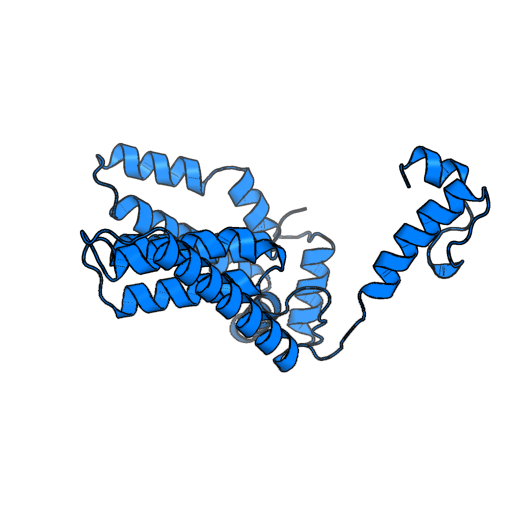O . THR A 1 220 ? 17.147 4.203 -27.000 1.00 88.62 220 THR A O 1
ATOM 1653 N N . HIS A 1 221 ? 18.356 3.784 -28.848 1.00 87.56 221 HIS A N 1
ATOM 1654 C CA . HIS A 1 221 ? 17.607 4.676 -29.721 1.00 87.56 221 HIS A CA 1
ATOM 1655 C C . HIS A 1 221 ? 17.427 4.112 -31.133 1.00 87.56 221 HIS A C 1
ATOM 1657 O O . HIS A 1 221 ? 18.166 3.242 -31.588 1.00 87.56 221 HIS A O 1
ATOM 1663 N N . GLY A 1 222 ? 16.408 4.613 -31.834 1.00 87.31 222 GLY A N 1
ATOM 1664 C CA . GLY A 1 222 ? 16.205 4.320 -33.251 1.00 87.31 222 GLY A CA 1
ATOM 1665 C C . GLY A 1 222 ? 17.192 5.081 -34.139 1.00 87.31 222 GLY A C 1
ATOM 1666 O O . GLY A 1 222 ? 17.800 6.063 -33.715 1.00 87.31 222 GLY A O 1
ATOM 1667 N N . ALA A 1 223 ? 17.303 4.661 -35.403 1.00 83.69 223 ALA A N 1
ATOM 1668 C CA . ALA A 1 223 ? 18.185 5.294 -36.392 1.00 83.69 223 ALA A CA 1
ATOM 1669 C C . ALA A 1 223 ? 17.833 6.764 -36.708 1.00 83.69 223 ALA A C 1
ATOM 1671 O O . ALA A 1 223 ? 18.635 7.451 -37.329 1.00 83.69 223 ALA A O 1
ATOM 1672 N N . GLY A 1 224 ? 16.639 7.223 -36.318 1.00 84.88 224 GLY A N 1
ATOM 1673 C CA . GLY A 1 224 ? 16.171 8.591 -36.544 1.00 84.88 224 GLY A CA 1
ATOM 1674 C C . GLY A 1 224 ? 16.396 9.559 -35.383 1.00 84.88 224 GLY A C 1
ATOM 1675 O O . GLY A 1 224 ? 16.184 10.744 -35.592 1.00 84.88 224 GLY A O 1
ATOM 1676 N N . LEU A 1 225 ? 16.815 9.081 -34.202 1.00 89.88 225 LEU A N 1
ATOM 1677 C CA . LEU A 1 225 ? 17.022 9.965 -33.053 1.00 89.88 225 LEU A CA 1
ATOM 1678 C C . LEU A 1 225 ? 18.267 10.824 -33.276 1.00 89.88 225 LEU A C 1
ATOM 1680 O O . LEU A 1 225 ? 19.365 10.287 -33.450 1.00 89.88 225 LEU A O 1
ATOM 1684 N N . ASP A 1 226 ? 18.103 12.140 -33.206 1.00 92.94 226 ASP A N 1
ATOM 1685 C CA . ASP A 1 226 ? 19.198 13.102 -33.237 1.00 92.94 226 ASP A CA 1
ATOM 1686 C C . ASP A 1 226 ? 19.204 14.009 -31.994 1.00 92.94 226 ASP A C 1
ATOM 1688 O O . ASP A 1 226 ? 18.355 13.925 -31.102 1.00 92.94 226 ASP A O 1
ATOM 1692 N N . VAL A 1 227 ? 20.220 14.868 -31.900 1.00 93.56 227 VAL A N 1
ATOM 1693 C CA . VAL A 1 227 ? 20.373 15.781 -30.758 1.00 93.56 227 VAL A CA 1
ATOM 1694 C C . VAL A 1 227 ? 19.277 16.856 -30.729 1.00 93.56 227 VAL A C 1
ATOM 1696 O O . VAL A 1 227 ? 18.924 17.343 -29.654 1.00 93.56 227 VAL A O 1
ATOM 1699 N N . ASN A 1 228 ? 18.709 17.224 -31.881 1.00 92.94 228 ASN A N 1
ATOM 1700 C CA . ASN A 1 228 ? 17.645 18.223 -31.938 1.00 92.94 228 ASN A CA 1
ATOM 1701 C C . ASN A 1 228 ? 16.340 17.659 -31.374 1.00 92.94 228 ASN A C 1
ATOM 1703 O O . ASN A 1 228 ? 15.689 18.338 -30.587 1.00 92.94 228 ASN A O 1
ATOM 1707 N N . GLU A 1 229 ? 16.008 16.408 -31.684 1.00 90.94 229 GLU A N 1
ATOM 1708 C CA . GLU A 1 229 ? 14.847 15.716 -31.122 1.00 90.94 229 GLU A CA 1
ATOM 1709 C C . GLU A 1 229 ? 14.958 15.587 -29.593 1.00 90.94 229 GLU A C 1
ATOM 1711 O O . GLU A 1 229 ? 13.988 15.836 -28.873 1.00 90.94 229 GLU A O 1
ATOM 1716 N N . LEU A 1 230 ? 16.153 15.293 -29.063 1.00 91.00 230 LEU A N 1
ATOM 1717 C CA . LEU A 1 230 ? 16.406 15.315 -27.614 1.00 91.00 230 LEU A CA 1
ATOM 1718 C C . LEU A 1 230 ? 16.145 16.702 -27.004 1.00 91.00 230 LEU A C 1
ATOM 1720 O O . LEU A 1 230 ? 15.507 16.816 -25.957 1.00 91.00 230 LEU A O 1
ATOM 1724 N N . ARG A 1 231 ? 16.588 17.766 -27.682 1.00 91.88 231 ARG A N 1
ATOM 1725 C CA . ARG A 1 231 ? 16.373 19.154 -27.247 1.00 91.88 231 ARG A CA 1
ATOM 1726 C C . ARG A 1 231 ? 14.889 19.537 -27.265 1.00 91.88 231 ARG A C 1
ATOM 1728 O O . ARG A 1 231 ? 14.425 20.216 -26.354 1.00 91.88 231 ARG A O 1
ATOM 1735 N N . GLU A 1 232 ? 14.142 19.102 -28.275 1.00 92.12 232 GLU A N 1
ATOM 1736 C CA . GLU A 1 232 ? 12.701 19.363 -28.401 1.00 92.12 232 GLU A CA 1
ATOM 1737 C C . GLU A 1 232 ? 11.868 18.596 -27.366 1.00 92.12 232 GLU A C 1
ATOM 1739 O O . GLU A 1 232 ? 10.857 19.105 -26.880 1.00 92.12 232 GLU A O 1
ATOM 1744 N N . THR A 1 233 ? 12.303 17.390 -26.997 1.00 85.88 233 THR A N 1
ATOM 1745 C CA . THR A 1 233 ? 11.610 16.522 -26.031 1.00 85.88 233 THR A CA 1
ATOM 1746 C C . THR A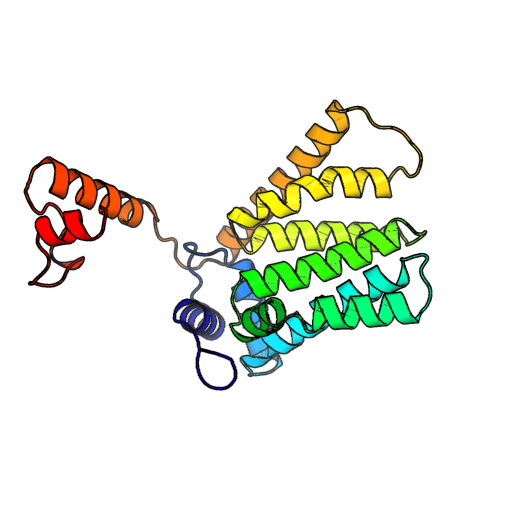 1 233 ? 11.983 16.791 -24.570 1.00 85.88 233 THR A C 1
ATOM 1748 O O . THR A 1 233 ? 11.350 16.234 -23.671 1.00 85.88 233 THR A O 1
ATOM 1751 N N . GLY A 1 234 ? 12.930 17.703 -24.319 1.00 80.44 234 GLY A N 1
ATOM 1752 C CA . GLY A 1 234 ? 13.259 18.210 -22.985 1.00 80.44 234 GLY A CA 1
ATOM 1753 C C . GLY A 1 234 ? 14.284 17.377 -22.213 1.00 80.44 234 GLY A C 1
ATOM 1754 O O . GLY A 1 234 ? 14.172 17.289 -20.988 1.00 80.44 234 GLY A O 1
ATOM 1755 N N . ALA A 1 235 ? 15.238 16.760 -22.919 1.00 76.12 235 ALA A N 1
ATOM 1756 C CA . ALA A 1 235 ? 16.439 16.177 -22.315 1.00 76.12 235 ALA A CA 1
ATOM 1757 C C . ALA A 1 235 ? 17.408 17.240 -21.765 1.00 76.12 235 ALA A C 1
ATOM 1759 O O . ALA A 1 235 ? 17.410 18.386 -22.276 1.00 76.12 235 ALA A O 1
#

Sequence (235 aa):
MLYPGQYPFDSAYQLWQARHGAFFNITPVSMIGVWSLLLRAFDSPGSLLCLNLALFWTGLGMCADTLRAPAWLKVSGLVLAGLNPLALVQMAHLLSDAHMTAVMFLGMGLMARAMNGGSRLTLVAACLLFVYAGTIRQNALVAVIPLGPLALIAVRPGKPFGMKLGIVSTMVAGLLALVAGTALDRLLATERREVWPMLALWDLAAISVATDQLQLPPFTHGAGLDVNELRETGA

pLDDT: mean 90.94, std 6.06, range [50.94, 98.0]

Radius of gyration: 21.67 Å; chains: 1; bounding box: 55×40×63 Å

Secondary structure (DSSP, 8-state):
--TTT---HHHHHHHHHHHHT--BTTS-SHHHHHHHHHHHHHS-TTHHHHHHHHHHHHHHHHHHHHS-S-HHHHHHHHHHHHT-HHHHHHHHHT-HHHHHHHHHHHHHHHHHHHHTT--HHHHHHHHHHHHHHHTT-TTHHHHHTTHHHHHHHHHSTT----HHHHHHHHHHHHHHHHHHHHHHHHHH-SBPPPSHHHHHHHHHHHHHHHHTS--S-TTSS-TT--HHHHHHHT-